Protein AF-A0A520HX85-F1 (afdb_monomer_lite)

Secondary structure (DSSP, 8-state):
-EEEE--TTS-S-EEEEE-TTEEEEEE-TTSSEEEEEETTEEEEEEPPSSS--EE--TT--SS--EE--SS--EEEEE-TTSSEEEEEETTEEEEEEHHHHS-SSPPPTTPPPP---S--EE-----PPP----EEEEEEEEEE--SSTT--EEEEEEEEEETTEEEEEEEGGGPPPPTT-EEEE-TT-EE-PPEEESS------BTTB--S--HHHHHHHHTTEEEEEESS--HHHHHHHHHHHHTTSS--PEEEE--S-EE-S--TTTB---SSHHHHHHHHHHHHHHT-SEEEEE--SSHHHHHHHHHHHHHTT-EEEEB-SS-HHHHHHHHHTT-SEEES--S-SS--HHHHHHHHTS--EEE--

Sequence (369 aa):
SQLVSTDLTGEAKHIHATGELVNDYVVSPNGEYVAFRQNYQGFVMPLLPGTQGVEVDKKGGPLPATQVSSEGADFFNWSNDGTQLHWSMGPTLYTAKTADLFRVAPADEDAPKYPAPKTGVSLSMDVA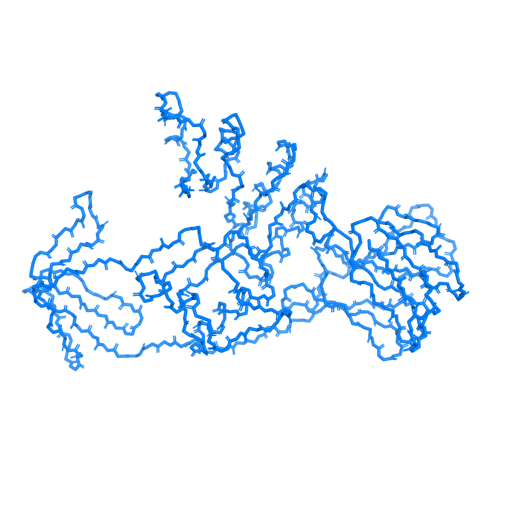ADKPSATVALVGARIVSMAAKDGGIIDDGAIVIRGDRIVAVGPRASVQIPAGAKVVDVAGKTIIPGLVDAHAHGPQGEDDLIPQQNWSSIVNLAMGATTIHDPSSRAAEIFVASEMQRTGKIIAPRIFSTGEVIYGAKSPEVYAEINSYEDALADVRRLKAEGAHSVKNYNQPRREQRQRVVAAAQAEQMEVVPEGGSLYAMDVSLIQDGNSTVEHNVPLEHFYDDLVSLWTQTKTNYTPT

Structure (mmCIF, N/CA/C/O backbone):
data_AF-A0A520HX85-F1
#
_entry.id   AF-A0A520HX85-F1
#
loop_
_atom_site.group_PDB
_atom_site.id
_atom_site.type_symbol
_atom_site.label_atom_id
_atom_site.label_alt_id
_atom_site.label_comp_id
_atom_site.label_asym_id
_atom_site.label_entity_id
_atom_site.label_seq_id
_atom_site.pdbx_PDB_ins_code
_atom_site.Cartn_x
_atom_site.Cartn_y
_atom_site.Cartn_z
_atom_site.occupancy
_atom_site.B_iso_or_equiv
_atom_site.auth_seq_id
_atom_site.auth_comp_id
_atom_site.auth_asym_id
_atom_site.auth_atom_id
_atom_site.pdbx_PDB_model_num
ATOM 1 N N . SER A 1 1 ? 23.418 -1.710 -11.306 1.00 86.75 1 SER A N 1
ATOM 2 C CA . SER A 1 1 ? 23.550 -3.176 -11.145 1.00 86.75 1 SER A CA 1
ATOM 3 C C . SER A 1 1 ? 24.315 -3.748 -12.339 1.00 86.75 1 SER A C 1
ATOM 5 O O . SER A 1 1 ? 24.559 -3.013 -13.295 1.00 86.75 1 SER A O 1
ATOM 7 N N . GLN A 1 2 ? 24.725 -5.020 -12.289 1.00 91.69 2 GLN A N 1
ATOM 8 C CA . GLN A 1 2 ? 25.435 -5.693 -13.385 1.00 91.69 2 GLN A CA 1
ATOM 9 C C . GLN A 1 2 ? 24.816 -7.067 -13.659 1.00 91.69 2 GLN A C 1
ATOM 11 O O . GLN A 1 2 ? 24.566 -7.808 -12.711 1.00 91.69 2 GLN A O 1
ATOM 16 N N . LEU A 1 3 ? 24.644 -7.424 -14.932 1.00 92.62 3 LEU A N 1
ATOM 17 C CA . LEU A 1 3 ? 24.473 -8.814 -15.347 1.00 92.62 3 LEU A CA 1
ATOM 18 C C . LEU A 1 3 ? 25.856 -9.432 -15.520 1.00 92.62 3 LEU A C 1
ATOM 20 O O . LEU A 1 3 ? 26.664 -8.954 -16.321 1.00 92.62 3 LEU A O 1
ATOM 24 N N . VAL A 1 4 ? 26.119 -10.498 -14.775 1.00 92.12 4 VAL A N 1
ATOM 25 C CA . VAL A 1 4 ? 27.425 -11.147 -14.721 1.00 92.12 4 VAL A CA 1
ATOM 26 C C . VAL A 1 4 ? 27.251 -12.641 -14.944 1.00 92.12 4 VAL A C 1
ATOM 28 O O . VAL A 1 4 ? 26.415 -13.260 -14.295 1.00 92.12 4 VAL A O 1
ATOM 31 N N . SER A 1 5 ? 28.068 -13.230 -15.814 1.00 91.19 5 SER A N 1
ATOM 32 C CA . SER A 1 5 ? 28.303 -14.675 -15.805 1.00 91.19 5 SER A CA 1
ATOM 33 C C . SER A 1 5 ? 29.655 -14.969 -15.175 1.00 91.19 5 SER A C 1
ATOM 35 O O . SER A 1 5 ? 30.573 -14.151 -15.238 1.00 91.19 5 SER A O 1
ATOM 37 N N . THR A 1 6 ? 29.803 -16.157 -14.611 1.00 92.31 6 THR A N 1
ATOM 38 C CA . THR A 1 6 ? 31.090 -16.644 -14.125 1.00 92.31 6 THR A CA 1
ATOM 39 C C . THR A 1 6 ? 31.172 -18.157 -14.297 1.00 92.31 6 THR A C 1
ATOM 41 O O . THR A 1 6 ? 30.157 -18.804 -14.569 1.00 92.31 6 THR A O 1
ATOM 44 N N . ASP A 1 7 ? 32.374 -18.712 -14.209 1.00 90.31 7 ASP A N 1
ATOM 45 C CA . ASP A 1 7 ? 32.565 -20.157 -14.143 1.00 90.31 7 ASP A CA 1
ATOM 46 C C . ASP A 1 7 ? 32.140 -20.709 -12.773 1.00 90.31 7 ASP A C 1
ATOM 48 O O . ASP A 1 7 ? 31.785 -19.976 -11.852 1.00 90.31 7 ASP A O 1
ATOM 52 N N . LEU A 1 8 ? 32.159 -22.035 -12.619 1.00 92.12 8 LEU A N 1
ATOM 53 C CA . LEU A 1 8 ? 31.716 -22.682 -11.378 1.00 92.12 8 LEU A CA 1
ATOM 54 C C . LEU A 1 8 ? 32.583 -22.328 -10.158 1.00 92.12 8 LEU A C 1
ATOM 56 O O . LEU A 1 8 ? 32.142 -22.530 -9.029 1.00 92.12 8 LEU A O 1
ATOM 60 N N . THR A 1 9 ? 33.806 -21.832 -10.367 1.00 92.25 9 THR A N 1
ATOM 61 C CA . THR A 1 9 ? 34.702 -21.376 -9.295 1.00 92.25 9 THR A CA 1
ATOM 62 C C . THR A 1 9 ? 34.471 -19.911 -8.929 1.00 92.25 9 THR A C 1
ATOM 64 O O . THR A 1 9 ? 34.906 -19.477 -7.864 1.00 92.25 9 THR A O 1
ATOM 67 N N . GLY A 1 10 ? 33.761 -19.153 -9.769 1.00 88.00 10 GLY A N 1
ATOM 68 C CA . GLY A 1 10 ? 33.521 -17.729 -9.578 1.00 88.00 10 GLY A CA 1
ATOM 69 C C . GLY A 1 10 ? 34.665 -16.833 -10.066 1.00 88.00 10 GLY A C 1
ATOM 70 O O . GLY A 1 10 ? 34.564 -15.613 -9.930 1.00 88.00 10 GLY A O 1
ATOM 71 N N . GLU A 1 11 ? 35.726 -17.401 -10.640 1.00 89.06 11 GLU A N 1
ATOM 72 C CA . GLU A 1 11 ? 36.963 -16.693 -10.986 1.00 89.06 11 GLU A CA 1
ATOM 73 C C . GLU A 1 11 ? 36.914 -16.078 -12.393 1.00 89.06 11 GLU A C 1
ATOM 75 O O . GLU A 1 11 ? 37.469 -14.998 -12.616 1.00 89.06 11 GLU A O 1
ATOM 80 N N . ALA A 1 12 ? 36.192 -16.695 -13.332 1.00 89.62 12 ALA A N 1
ATOM 81 C CA . ALA A 1 12 ? 36.029 -16.187 -14.696 1.00 89.62 12 ALA A CA 1
ATOM 82 C C . ALA A 1 12 ? 34.858 -15.194 -14.813 1.00 89.62 12 ALA A C 1
ATOM 84 O O . ALA A 1 12 ? 33.922 -15.384 -15.592 1.00 89.62 12 ALA A O 1
ATOM 85 N N . LYS A 1 13 ? 34.896 -14.114 -14.022 1.00 90.88 13 LYS A N 1
ATOM 86 C CA . LYS A 1 13 ? 33.845 -13.088 -14.021 1.00 90.88 13 LYS A CA 1
ATOM 87 C C . LYS A 1 13 ? 33.791 -12.343 -15.363 1.00 90.88 13 LYS A C 1
ATOM 89 O O . LYS A 1 13 ? 34.737 -11.651 -15.740 1.00 90.88 13 LYS A O 1
ATOM 94 N N . HIS A 1 14 ? 32.633 -12.374 -16.017 1.00 90.44 14 HIS A N 1
ATOM 95 C CA . HIS A 1 14 ? 32.339 -11.621 -17.236 1.00 90.44 14 HIS A CA 1
ATOM 96 C C . HIS A 1 14 ? 31.091 -10.758 -17.048 1.00 90.44 14 HIS A C 1
ATOM 98 O O . HIS A 1 14 ? 30.052 -11.247 -16.612 1.00 90.44 14 HIS A O 1
ATOM 104 N N . ILE A 1 15 ? 31.194 -9.467 -17.366 1.00 92.62 15 ILE A N 1
ATOM 105 C CA . ILE A 1 15 ? 30.081 -8.516 -17.278 1.00 92.62 15 ILE A CA 1
ATOM 106 C C . ILE A 1 15 ? 29.440 -8.409 -18.661 1.00 92.62 15 ILE A C 1
ATOM 108 O O . ILE A 1 15 ? 30.109 -8.008 -19.608 1.00 92.62 15 ILE A O 1
ATOM 112 N N . HIS A 1 16 ? 28.152 -8.731 -18.753 1.00 91.56 16 HIS A N 1
ATOM 113 C CA . HIS A 1 16 ? 27.370 -8.671 -19.995 1.00 91.56 16 HIS A CA 1
ATOM 114 C C . HIS A 1 16 ? 26.615 -7.356 -20.140 1.00 91.56 16 HIS A C 1
ATOM 116 O O . HIS A 1 16 ? 26.542 -6.788 -21.225 1.00 91.56 16 HIS A O 1
ATOM 122 N N . ALA A 1 17 ? 26.077 -6.849 -19.033 1.00 91.31 17 ALA A N 1
ATOM 123 C CA . ALA A 1 17 ? 25.307 -5.615 -19.012 1.00 91.31 17 ALA A CA 1
ATOM 124 C C . ALA A 1 17 ? 25.566 -4.832 -17.726 1.00 91.31 17 ALA A C 1
ATOM 126 O O . ALA A 1 17 ? 25.729 -5.420 -16.655 1.00 91.31 17 ALA A O 1
ATOM 127 N N . THR A 1 18 ? 25.606 -3.506 -17.820 1.00 92.00 18 THR A N 1
ATOM 128 C CA . THR A 1 18 ? 25.672 -2.599 -16.667 1.00 92.00 18 THR A CA 1
ATOM 129 C C . THR A 1 18 ? 24.668 -1.476 -16.858 1.00 92.00 18 THR A C 1
ATOM 131 O O . THR A 1 18 ? 24.628 -0.871 -17.919 1.00 92.00 18 THR A O 1
ATOM 134 N N . GLY A 1 19 ? 23.888 -1.167 -15.826 1.00 89.06 19 GLY A N 1
ATOM 135 C CA . GLY A 1 19 ? 22.911 -0.082 -15.884 1.00 89.06 19 GLY A CA 1
ATOM 136 C C . GLY A 1 19 ? 22.758 0.626 -14.544 1.00 89.06 19 GLY A C 1
ATOM 137 O O . GLY A 1 19 ? 22.770 -0.013 -13.480 1.00 89.06 19 G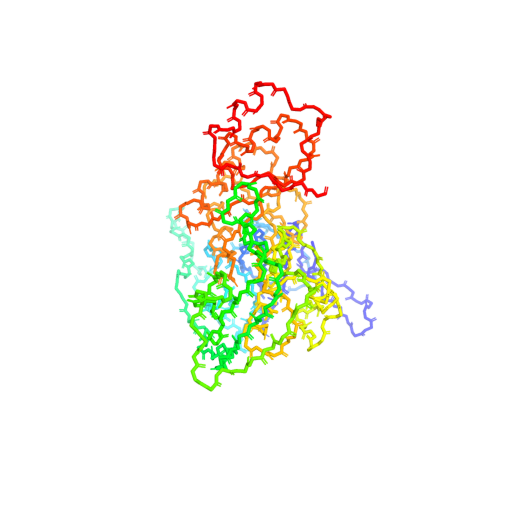LY A O 1
ATOM 138 N N . GLU A 1 20 ? 22.632 1.953 -14.588 1.00 89.00 20 GLU A N 1
ATOM 139 C CA . GLU A 1 20 ? 22.253 2.769 -13.431 1.00 89.00 20 GLU A CA 1
ATOM 140 C C . GLU A 1 20 ? 20.749 2.581 -13.186 1.00 89.00 20 GLU A C 1
ATOM 142 O O . GLU A 1 20 ? 19.938 2.740 -14.094 1.00 89.00 20 GLU A O 1
ATOM 147 N N . LEU A 1 21 ? 20.360 2.227 -11.958 1.00 88.25 21 LEU A N 1
ATOM 148 C CA . LEU A 1 21 ? 18.952 2.014 -11.576 1.00 88.25 21 LEU A CA 1
ATOM 149 C C . LEU A 1 21 ? 18.217 0.898 -12.344 1.00 88.25 21 LEU A C 1
ATOM 151 O O . LEU A 1 21 ? 16.993 0.851 -12.332 1.00 88.25 21 LEU A O 1
ATOM 155 N N . VAL A 1 22 ? 18.964 0.015 -13.009 1.00 90.38 22 VAL A N 1
ATOM 156 C CA . VAL A 1 22 ? 18.439 -1.202 -13.639 1.00 90.38 22 VAL A CA 1
ATOM 157 C C . VAL A 1 22 ? 18.407 -2.345 -12.621 1.00 90.38 22 VAL A C 1
ATOM 159 O O . VAL A 1 22 ? 19.282 -2.432 -11.752 1.00 90.38 22 VAL A O 1
ATOM 162 N N . ASN A 1 23 ? 17.449 -3.254 -12.747 1.00 89.19 23 ASN A N 1
ATOM 163 C CA . ASN A 1 23 ? 17.218 -4.403 -11.871 1.00 89.19 23 ASN A CA 1
ATOM 164 C C . ASN A 1 23 ? 16.845 -5.641 -12.699 1.00 89.19 23 ASN A C 1
ATOM 166 O O . ASN A 1 23 ? 16.558 -5.534 -13.891 1.00 89.19 23 ASN A O 1
ATOM 170 N N . ASP A 1 24 ? 16.800 -6.800 -12.040 1.00 89.56 24 ASP A N 1
ATOM 171 C CA . ASP A 1 24 ? 16.072 -7.988 -12.510 1.00 89.56 24 ASP A CA 1
ATOM 172 C C . ASP A 1 24 ? 16.449 -8.461 -13.921 1.00 89.56 24 ASP A C 1
ATOM 174 O O . ASP A 1 24 ? 15.592 -8.719 -14.765 1.00 89.56 24 ASP A O 1
ATOM 178 N N . TYR A 1 25 ? 17.753 -8.570 -14.194 1.00 93.75 25 TYR A N 1
ATOM 179 C CA . TYR A 1 25 ? 18.225 -9.132 -15.458 1.00 93.75 25 TYR A CA 1
ATOM 180 C C . TYR A 1 25 ? 17.843 -10.614 -15.573 1.00 93.75 25 TYR A C 1
ATOM 182 O O . TYR A 1 25 ? 18.293 -11.435 -14.774 1.00 93.75 25 TYR A O 1
ATOM 190 N N . VAL A 1 26 ? 17.094 -10.971 -16.618 1.00 95.75 26 VAL A N 1
ATOM 191 C CA . VAL A 1 26 ? 16.718 -12.356 -16.929 1.00 95.75 26 VAL A CA 1
ATOM 192 C C . VAL A 1 26 ? 17.069 -12.680 -18.377 1.00 95.75 26 VAL A C 1
ATOM 194 O O . VAL A 1 26 ? 16.478 -12.147 -19.318 1.00 95.75 26 VAL A O 1
ATOM 197 N N . VAL A 1 27 ? 18.036 -13.577 -18.559 1.00 95.50 27 VAL A N 1
ATOM 198 C CA . VAL A 1 27 ? 18.506 -14.032 -19.876 1.00 95.50 27 VAL A CA 1
ATOM 199 C C . VAL A 1 27 ? 17.521 -15.041 -20.468 1.00 95.50 27 VAL A C 1
ATOM 201 O O . VAL A 1 27 ? 17.039 -15.926 -19.758 1.00 95.50 27 VAL A O 1
ATOM 204 N N . SER A 1 28 ? 17.217 -14.920 -21.760 1.00 96.12 28 SER A N 1
ATOM 205 C CA . SER A 1 28 ? 16.369 -15.885 -22.459 1.00 96.12 28 SER A CA 1
ATOM 206 C C . SER A 1 28 ? 17.052 -17.261 -22.551 1.00 96.12 28 SER A C 1
ATOM 208 O O . SER A 1 28 ? 18.273 -17.331 -22.696 1.00 96.12 28 SER A O 1
ATOM 210 N N . PRO A 1 29 ? 16.307 -18.382 -22.527 1.00 95.88 29 PRO A N 1
ATOM 211 C CA . PRO A 1 29 ? 16.895 -19.725 -22.581 1.00 95.88 29 PRO A CA 1
ATOM 212 C C . PRO A 1 29 ? 17.744 -20.006 -23.825 1.00 95.88 29 PRO A C 1
ATOM 214 O O . PRO A 1 29 ? 18.663 -20.818 -23.775 1.00 95.88 29 PRO A O 1
ATOM 217 N N . ASN A 1 30 ? 17.452 -19.329 -24.938 1.00 91.56 30 ASN A N 1
ATOM 218 C CA . ASN A 1 30 ? 18.230 -19.419 -26.173 1.00 91.56 30 ASN A CA 1
ATOM 219 C C . ASN A 1 30 ? 19.486 -18.516 -26.180 1.00 91.56 30 ASN A C 1
ATOM 221 O O . ASN A 1 30 ? 20.276 -18.594 -27.115 1.00 91.56 30 ASN A O 1
ATOM 225 N N . GLY A 1 31 ? 19.685 -17.677 -25.155 1.00 92.06 31 GLY A N 1
ATOM 226 C CA . GLY A 1 31 ? 20.839 -16.784 -25.007 1.00 92.06 31 GLY A CA 1
ATOM 227 C C . GLY A 1 31 ? 20.842 -15.559 -25.926 1.00 92.06 31 GLY A C 1
ATOM 228 O O . GLY A 1 31 ? 21.846 -14.857 -25.984 1.00 92.06 31 GLY A O 1
ATOM 229 N N . GLU A 1 32 ? 19.751 -15.299 -26.649 1.00 91.88 32 GLU A N 1
ATOM 230 C CA . GLU A 1 32 ? 19.674 -14.224 -27.649 1.00 91.88 32 GLU A CA 1
ATOM 231 C C . GLU A 1 32 ? 19.199 -12.887 -27.075 1.00 91.88 32 GLU A C 1
ATOM 233 O O . GLU A 1 32 ? 19.447 -11.836 -27.668 1.00 91.88 32 GLU A O 1
ATOM 238 N N . TYR A 1 33 ? 18.513 -12.909 -25.932 1.00 93.88 33 TYR A N 1
ATOM 239 C CA . TYR A 1 33 ? 17.880 -11.738 -25.339 1.00 93.88 33 TYR A CA 1
ATOM 240 C C . TYR A 1 33 ? 18.117 -11.671 -23.836 1.00 93.88 33 TYR A C 1
ATOM 242 O O . TYR A 1 33 ? 18.327 -12.675 -23.154 1.00 93.88 33 TYR A O 1
ATOM 250 N N . VAL A 1 34 ? 18.019 -10.462 -23.302 1.00 94.62 34 VAL A N 1
ATOM 251 C CA . VAL A 1 34 ? 17.938 -10.218 -21.866 1.00 94.62 34 VAL A CA 1
ATOM 252 C C . VAL A 1 34 ? 16.782 -9.265 -21.591 1.00 94.62 34 VAL A C 1
ATOM 254 O O . VAL A 1 34 ? 16.664 -8.209 -22.217 1.00 94.62 34 VAL A O 1
ATOM 257 N N . ALA A 1 35 ? 15.916 -9.671 -20.667 1.00 95.94 35 ALA A N 1
ATOM 258 C CA . ALA A 1 35 ? 14.910 -8.812 -20.066 1.00 95.94 35 ALA A CA 1
ATOM 259 C C . ALA A 1 35 ? 15.506 -8.125 -18.836 1.00 95.94 35 ALA A C 1
ATOM 261 O O . ALA A 1 35 ? 16.350 -8.706 -18.156 1.00 95.94 35 ALA A O 1
ATOM 262 N N . PHE A 1 36 ? 15.083 -6.901 -18.558 1.00 94.44 36 PHE A N 1
ATOM 263 C CA . PHE A 1 36 ? 15.474 -6.169 -17.359 1.00 94.44 36 PHE A CA 1
ATOM 264 C C . PHE A 1 36 ? 14.382 -5.185 -16.954 1.00 94.44 36 PHE A C 1
ATOM 266 O O . PHE A 1 36 ? 13.534 -4.804 -17.768 1.00 94.44 36 PHE A O 1
ATOM 273 N N . ARG A 1 37 ? 14.431 -4.739 -15.700 1.00 93.62 37 ARG A N 1
ATOM 274 C CA . ARG A 1 37 ? 13.566 -3.682 -15.178 1.00 93.62 37 ARG A CA 1
ATOM 275 C C . ARG A 1 37 ? 14.351 -2.391 -15.016 1.00 93.62 37 ARG A C 1
ATOM 277 O O . ARG A 1 37 ? 15.505 -2.413 -14.604 1.00 93.62 37 ARG A O 1
ATOM 284 N N . GLN A 1 38 ? 13.730 -1.261 -15.315 1.00 91.56 38 GLN A N 1
ATOM 285 C CA . GLN A 1 38 ? 14.236 0.047 -14.908 1.00 91.56 38 GLN A CA 1
ATOM 286 C C . GLN A 1 38 ? 13.048 0.963 -14.661 1.00 91.56 38 GLN A C 1
ATOM 288 O O . GLN A 1 38 ? 12.153 1.051 -15.503 1.00 91.56 38 GLN A O 1
ATOM 293 N N . ASN A 1 39 ? 13.041 1.669 -13.528 1.00 90.62 39 ASN A N 1
ATOM 294 C CA . ASN A 1 39 ? 11.935 2.560 -13.166 1.00 90.62 39 ASN A CA 1
ATOM 295 C C . ASN A 1 39 ? 10.571 1.840 -13.200 1.00 90.62 39 ASN A C 1
ATOM 297 O O . ASN A 1 39 ? 9.628 2.324 -13.825 1.00 90.62 39 ASN A O 1
ATOM 301 N N . TYR A 1 40 ? 10.528 0.630 -12.631 1.00 93.12 40 TYR A N 1
ATOM 302 C CA . TYR A 1 40 ? 9.378 -0.286 -12.618 1.00 93.12 40 TYR A CA 1
ATOM 303 C C . TYR A 1 40 ? 8.865 -0.763 -13.987 1.00 93.12 40 TYR A C 1
ATOM 305 O O . TYR A 1 40 ? 7.958 -1.586 -14.037 1.00 93.12 40 TYR A O 1
ATOM 313 N N . GLN A 1 41 ? 9.451 -0.316 -15.100 1.00 93.69 41 GLN A N 1
ATOM 314 C CA . GLN A 1 41 ? 9.083 -0.754 -16.445 1.00 93.69 41 GLN A CA 1
ATOM 315 C C . GLN A 1 41 ? 10.002 -1.880 -16.921 1.00 93.69 41 GLN A C 1
ATOM 317 O O . GLN A 1 41 ? 11.205 -1.873 -16.657 1.00 93.69 41 GLN A O 1
ATOM 322 N N . GLY A 1 42 ? 9.430 -2.835 -17.646 1.00 95.06 42 GLY A N 1
ATOM 323 C CA . GLY A 1 42 ? 10.139 -3.932 -18.277 1.00 95.06 42 GLY A CA 1
ATOM 324 C C . GLY A 1 42 ? 10.639 -3.582 -19.665 1.00 95.06 42 GLY A C 1
ATOM 325 O O . GLY A 1 42 ? 9.926 -2.985 -20.477 1.00 95.06 42 GLY A O 1
ATOM 326 N N . PHE A 1 43 ? 11.856 -4.020 -19.952 1.00 94.88 43 PHE A N 1
ATOM 327 C CA . PHE A 1 43 ? 12.532 -3.837 -21.224 1.00 94.88 43 PHE A CA 1
ATOM 328 C C . PHE A 1 43 ? 13.165 -5.145 -21.674 1.00 94.88 43 PHE A C 1
ATOM 330 O O . PHE A 1 43 ? 13.537 -5.985 -20.858 1.00 94.88 43 PHE A O 1
ATOM 337 N N . VAL A 1 44 ? 13.325 -5.291 -22.983 1.00 95.06 44 VAL A N 1
ATOM 338 C CA . VAL A 1 44 ? 14.081 -6.382 -23.596 1.00 95.06 44 VAL A CA 1
ATOM 339 C C . VAL A 1 44 ? 15.101 -5.793 -24.550 1.00 95.06 44 VAL A C 1
ATOM 341 O O . VAL A 1 44 ? 14.781 -4.891 -25.324 1.00 95.06 44 VAL A O 1
ATOM 344 N N . MET A 1 45 ? 16.313 -6.335 -24.531 1.00 92.62 45 MET A N 1
ATOM 345 C CA . MET A 1 45 ? 17.347 -6.036 -25.520 1.00 92.62 45 MET A CA 1
ATOM 346 C C . MET A 1 45 ? 18.001 -7.327 -26.030 1.00 92.62 45 MET A C 1
ATOM 348 O O . MET A 1 45 ? 17.968 -8.344 -25.326 1.00 92.62 45 MET A O 1
ATOM 352 N N . PRO A 1 46 ? 18.610 -7.315 -27.229 1.00 91.38 46 PRO A N 1
ATOM 353 C CA . PRO A 1 46 ? 19.471 -8.404 -27.667 1.00 91.38 46 PRO A CA 1
ATOM 354 C C . PRO A 1 46 ? 20.642 -8.593 -26.698 1.00 91.38 46 PRO A C 1
ATOM 356 O O . PRO A 1 46 ? 21.194 -7.620 -26.183 1.00 91.38 46 PRO A O 1
ATOM 359 N N . LEU A 1 47 ? 21.047 -9.839 -26.483 1.00 90.44 47 LEU A N 1
ATOM 360 C CA . LEU A 1 47 ? 22.262 -10.188 -25.761 1.00 90.44 47 LEU A CA 1
ATOM 361 C C . LEU A 1 47 ? 23.344 -10.557 -26.782 1.00 90.44 47 LEU A C 1
ATOM 363 O O . LEU A 1 47 ? 23.167 -11.464 -27.593 1.00 90.44 47 LEU A O 1
ATOM 367 N N . LEU A 1 48 ? 24.462 -9.827 -26.783 1.00 85.31 48 LEU A N 1
ATOM 368 C CA . LEU A 1 48 ? 25.539 -10.083 -27.738 1.00 85.31 48 LEU A CA 1
ATOM 369 C C . LEU A 1 48 ? 26.321 -11.349 -27.361 1.00 85.31 48 LEU A C 1
ATOM 371 O O . LEU A 1 48 ? 26.711 -11.500 -26.202 1.00 85.31 48 LEU A O 1
ATOM 375 N N . PRO A 1 49 ? 26.652 -12.220 -28.332 1.00 76.19 49 PRO A N 1
ATOM 376 C CA . PRO A 1 49 ? 27.590 -13.305 -28.089 1.00 76.19 49 PRO A CA 1
ATOM 377 C C . PRO A 1 49 ? 29.003 -12.724 -27.915 1.00 76.19 49 PRO A C 1
ATOM 379 O O . PRO A 1 49 ? 29.590 -12.204 -28.864 1.00 76.19 49 PRO A O 1
ATOM 382 N N . GLY A 1 50 ? 29.568 -12.797 -26.706 1.00 75.69 50 GLY A N 1
ATOM 383 C CA . GLY A 1 50 ? 30.938 -12.349 -26.441 1.00 75.69 50 GLY A CA 1
ATOM 384 C C . GLY A 1 50 ? 31.199 -11.921 -24.997 1.00 75.69 50 GLY A C 1
ATOM 385 O O . GLY A 1 50 ? 30.387 -12.144 -24.108 1.00 75.69 50 GLY A O 1
ATOM 386 N N . THR A 1 51 ? 32.366 -11.313 -24.766 1.00 72.44 51 THR A N 1
ATOM 387 C CA . THR A 1 51 ? 32.809 -10.816 -23.446 1.00 72.44 51 THR A CA 1
ATOM 388 C C . THR A 1 51 ? 32.662 -9.300 -23.286 1.00 72.44 51 THR A C 1
ATOM 390 O O . THR A 1 51 ? 33.111 -8.737 -22.287 1.00 72.44 51 THR A O 1
ATOM 393 N N . GLN A 1 52 ? 32.085 -8.621 -24.281 1.00 80.44 52 GLN A N 1
ATOM 394 C CA . GLN A 1 52 ? 31.895 -7.174 -24.251 1.00 80.44 52 GLN A CA 1
ATOM 395 C C . GLN A 1 52 ? 30.651 -6.830 -23.434 1.00 80.44 52 GLN A C 1
ATOM 397 O O . GLN A 1 52 ? 29.537 -7.169 -23.825 1.00 80.44 52 GLN A O 1
ATOM 402 N N . GLY A 1 53 ? 30.851 -6.131 -22.319 1.00 83.19 53 GLY A N 1
ATOM 403 C CA . GLY A 1 53 ? 29.754 -5.573 -21.540 1.00 83.19 53 GLY A CA 1
ATOM 404 C C . GLY A 1 53 ? 29.109 -4.385 -22.249 1.00 83.19 53 GLY A C 1
ATOM 405 O O . GLY A 1 53 ? 29.803 -3.574 -22.865 1.00 83.19 53 GLY A O 1
ATOM 406 N N . VAL A 1 54 ? 27.789 -4.270 -22.133 1.00 88.44 54 VAL A N 1
ATOM 407 C CA . VAL A 1 54 ? 27.002 -3.184 -22.731 1.00 88.44 54 VAL A CA 1
ATOM 408 C C . VAL A 1 54 ? 26.364 -2.324 -21.642 1.00 88.44 54 VAL A C 1
ATOM 410 O O . VAL A 1 54 ? 25.887 -2.836 -20.629 1.00 88.44 54 VAL A O 1
ATOM 413 N N . GLU A 1 55 ? 26.361 -1.006 -21.838 1.00 88.06 55 GLU A N 1
ATOM 414 C CA . GLU A 1 55 ? 25.595 -0.095 -20.985 1.00 88.06 55 GLU A CA 1
ATOM 415 C C . GLU A 1 55 ? 24.105 -0.138 -21.336 1.00 88.06 55 GLU A C 1
ATOM 417 O O . GLU A 1 55 ? 23.729 -0.100 -22.509 1.00 88.06 55 GLU A O 1
ATOM 422 N N . VAL A 1 56 ? 23.262 -0.213 -20.308 1.00 85.88 56 VAL A N 1
ATOM 423 C CA . VAL A 1 56 ? 21.810 -0.358 -20.427 1.00 85.88 56 VAL A CA 1
ATOM 424 C C . VAL A 1 56 ? 21.112 0.817 -19.763 1.00 85.88 56 VAL A C 1
ATOM 426 O O . VAL A 1 56 ? 21.342 1.093 -18.584 1.00 85.88 56 VAL A O 1
ATOM 429 N N . ASP A 1 57 ? 20.229 1.470 -20.517 1.00 85.69 57 ASP A N 1
ATOM 430 C CA . ASP A 1 57 ? 19.336 2.520 -20.036 1.00 85.69 57 ASP A CA 1
ATOM 431 C C . ASP A 1 57 ? 18.032 2.545 -20.853 1.00 85.69 57 ASP A C 1
ATOM 433 O O . ASP A 1 57 ? 18.010 2.244 -22.050 1.00 85.69 57 ASP A O 1
ATOM 437 N N . LYS A 1 58 ? 16.931 2.951 -20.220 1.00 80.06 58 LYS A N 1
ATOM 438 C CA . LYS A 1 58 ? 15.599 3.076 -20.818 1.00 80.06 58 LYS A CA 1
ATOM 439 C C . LYS A 1 58 ? 15.536 4.115 -21.934 1.00 80.06 58 LYS A C 1
ATOM 441 O O . LYS A 1 58 ? 14.647 4.048 -22.781 1.00 80.06 58 LYS A O 1
ATOM 446 N N . LYS A 1 59 ? 16.451 5.091 -21.948 1.00 79.81 59 LYS A N 1
ATOM 447 C CA . LYS A 1 59 ? 16.593 6.099 -23.013 1.00 79.81 59 LYS A CA 1
ATOM 448 C C . LYS A 1 59 ? 17.373 5.563 -24.217 1.00 79.81 59 LYS A C 1
ATOM 450 O O . LYS A 1 59 ? 17.445 6.255 -25.232 1.00 79.81 59 LYS A O 1
ATOM 455 N N . GLY A 1 60 ? 17.903 4.344 -24.127 1.00 68.81 60 GLY A N 1
ATOM 456 C CA . GLY A 1 60 ? 18.680 3.675 -25.163 1.00 68.81 60 GLY A CA 1
ATOM 457 C C . GLY A 1 60 ? 20.131 3.447 -24.747 1.00 68.81 60 GLY A C 1
ATOM 458 O O . GLY A 1 60 ? 20.588 3.904 -23.705 1.00 68.81 60 GLY A O 1
ATOM 459 N N . GLY A 1 61 ? 20.866 2.734 -25.591 1.00 77.81 61 GLY A N 1
ATOM 460 C CA . GLY A 1 61 ? 22.274 2.421 -25.382 1.00 77.81 61 GLY A CA 1
ATOM 461 C C . GLY A 1 61 ? 22.919 1.944 -26.682 1.00 77.81 61 GLY A C 1
ATOM 462 O O . GLY A 1 61 ? 22.355 2.152 -27.760 1.00 77.81 61 GLY A O 1
ATOM 463 N N . PRO A 1 62 ? 24.083 1.277 -26.607 1.00 80.50 62 PRO A N 1
ATOM 464 C CA . PRO A 1 62 ? 24.737 0.690 -27.777 1.00 80.50 62 PRO A CA 1
ATOM 465 C C . PRO A 1 62 ? 23.875 -0.358 -28.500 1.00 80.50 62 PRO A C 1
ATOM 467 O O . PRO A 1 62 ? 24.096 -0.624 -29.680 1.00 80.50 62 PRO A O 1
ATOM 470 N N . LEU A 1 63 ? 22.896 -0.942 -27.800 1.00 84.25 63 LEU A N 1
ATOM 471 C CA . LEU A 1 63 ? 21.911 -1.874 -28.340 1.00 84.25 63 LEU A CA 1
ATOM 472 C C . LEU A 1 63 ? 20.490 -1.307 -28.216 1.00 84.25 63 LEU A C 1
ATOM 474 O O . LEU A 1 63 ? 20.199 -0.585 -27.257 1.00 84.25 63 LEU A O 1
ATOM 478 N N . PRO A 1 64 ? 19.584 -1.643 -29.153 1.00 85.56 64 PRO A N 1
ATOM 479 C CA . PRO A 1 64 ? 18.187 -1.255 -29.042 1.00 85.56 64 PRO A CA 1
ATOM 480 C C . PRO A 1 64 ? 17.524 -1.980 -27.864 1.00 85.56 64 PRO A C 1
ATOM 482 O O . PRO A 1 64 ? 17.546 -3.209 -27.791 1.00 85.56 64 PRO A O 1
ATOM 485 N N . ALA A 1 65 ? 16.894 -1.213 -26.976 1.00 89.69 65 ALA A N 1
ATOM 486 C CA . ALA A 1 65 ? 16.029 -1.724 -25.919 1.00 89.69 65 ALA A CA 1
ATOM 487 C C . ALA A 1 65 ? 14.564 -1.396 -26.242 1.00 89.69 65 ALA A C 1
ATOM 489 O O . ALA A 1 65 ? 14.224 -0.250 -26.548 1.00 89.69 65 ALA A O 1
ATOM 490 N N . THR A 1 66 ? 13.695 -2.399 -26.158 1.00 92.31 66 THR A N 1
ATOM 491 C CA . THR A 1 66 ? 12.252 -2.264 -26.379 1.00 92.31 66 THR A CA 1
ATOM 492 C C . THR A 1 66 ? 11.538 -2.348 -25.038 1.00 92.31 66 THR A C 1
ATOM 494 O O . THR A 1 66 ? 11.630 -3.367 -24.357 1.00 92.31 66 THR A O 1
ATOM 497 N N . GLN A 1 67 ? 10.812 -1.294 -24.658 1.00 93.75 67 GLN A N 1
ATOM 498 C CA . GLN A 1 67 ? 9.928 -1.330 -23.491 1.00 93.75 67 GLN A CA 1
ATOM 499 C C . GLN A 1 67 ? 8.760 -2.280 -23.771 1.00 93.75 67 GLN A C 1
ATOM 501 O O . GLN A 1 67 ? 8.030 -2.088 -24.744 1.00 93.75 67 GLN A O 1
ATOM 506 N N . VAL A 1 68 ? 8.589 -3.299 -22.933 1.00 95.06 68 VAL A N 1
ATOM 507 C CA . VAL A 1 68 ? 7.552 -4.327 -23.100 1.00 95.06 68 VAL A CA 1
ATOM 508 C C . VAL A 1 68 ? 6.326 -4.096 -22.226 1.00 95.06 68 VAL A C 1
ATOM 510 O O . VAL A 1 68 ? 5.258 -4.589 -22.574 1.00 95.06 68 VAL A O 1
ATOM 513 N N . SER A 1 69 ? 6.441 -3.322 -21.144 1.00 94.94 69 SER A N 1
ATOM 514 C CA . SER A 1 69 ? 5.337 -3.007 -20.228 1.00 94.94 69 SER A CA 1
ATOM 515 C C . SER A 1 69 ? 4.800 -1.587 -20.405 1.00 94.94 69 SER A C 1
ATOM 517 O O . SER A 1 69 ? 5.521 -0.690 -20.839 1.00 94.94 69 SER A O 1
ATOM 519 N N . SER A 1 70 ? 3.537 -1.365 -20.032 1.00 87.50 70 SER A N 1
ATOM 520 C CA . SER A 1 70 ? 2.921 -0.031 -20.028 1.00 87.50 70 SER A CA 1
ATOM 521 C C . SER A 1 70 ? 2.911 0.645 -18.656 1.00 87.50 70 SER A C 1
ATOM 523 O O . SER A 1 70 ? 3.116 1.850 -18.582 1.00 87.50 70 SER A O 1
ATOM 525 N N . GLU A 1 71 ? 2.629 -0.106 -17.588 1.00 88.12 71 GLU A N 1
ATOM 526 C CA . GLU A 1 71 ? 2.360 0.453 -16.251 1.00 88.12 71 GLU A CA 1
ATOM 527 C C . GLU A 1 71 ? 3.196 -0.206 -15.141 1.00 88.12 71 GLU A C 1
ATOM 529 O O . GLU A 1 71 ? 3.275 0.327 -14.046 1.00 88.12 71 GLU A O 1
ATOM 534 N N . GLY A 1 72 ? 3.896 -1.302 -15.435 1.00 92.81 72 GLY A N 1
ATOM 535 C CA . GLY A 1 72 ? 4.757 -1.998 -14.484 1.00 92.81 72 GLY A CA 1
ATOM 536 C C . GLY A 1 72 ? 5.137 -3.391 -14.982 1.00 92.81 72 GLY A C 1
ATOM 537 O O . GLY A 1 72 ? 4.446 -3.948 -15.845 1.00 92.81 72 GLY A O 1
ATOM 538 N N . ALA A 1 73 ? 6.226 -3.952 -14.463 1.00 95.00 73 ALA A N 1
ATOM 539 C CA . ALA A 1 73 ? 6.584 -5.344 -14.699 1.00 95.00 73 ALA A CA 1
ATOM 540 C C . ALA A 1 73 ? 7.414 -5.929 -13.562 1.00 95.00 73 ALA A C 1
ATOM 542 O O . ALA A 1 73 ? 8.503 -5.434 -13.306 1.00 95.00 73 ALA A O 1
ATOM 543 N N . ASP A 1 74 ? 6.945 -7.034 -12.992 1.00 93.00 74 ASP A N 1
ATOM 544 C CA . ASP A 1 74 ? 7.679 -7.855 -12.032 1.00 93.00 74 ASP A CA 1
ATOM 545 C C . ASP A 1 74 ? 7.655 -9.331 -12.446 1.00 93.00 74 ASP A C 1
ATOM 547 O O . ASP A 1 74 ? 6.858 -9.757 -13.292 1.00 93.00 74 ASP A O 1
ATOM 551 N N . PHE A 1 75 ? 8.535 -10.124 -11.830 1.00 93.81 75 PHE A N 1
ATOM 552 C CA . PHE A 1 75 ? 8.608 -11.579 -12.000 1.00 93.81 75 PHE A CA 1
ATOM 553 C C . PHE A 1 75 ? 8.767 -12.024 -13.468 1.00 93.81 75 PHE A C 1
ATOM 555 O O . PHE A 1 75 ? 7.978 -12.819 -13.986 1.00 93.81 75 PHE A O 1
ATOM 562 N N . PHE A 1 76 ? 9.791 -11.509 -14.160 1.00 96.50 76 PHE A N 1
ATOM 563 C CA . PHE A 1 76 ? 10.082 -11.914 -15.539 1.00 96.50 76 PHE A CA 1
ATOM 564 C C . PHE A 1 76 ? 10.312 -13.422 -15.668 1.00 96.50 76 PHE A C 1
ATOM 566 O O . PHE A 1 76 ? 11.080 -14.026 -14.919 1.00 96.50 76 PHE A O 1
ATOM 573 N N . ASN A 1 77 ? 9.709 -14.018 -16.693 1.00 96.38 77 ASN A N 1
ATOM 574 C CA . ASN A 1 77 ? 9.921 -15.411 -17.049 1.00 96.38 77 ASN A CA 1
ATOM 575 C C . ASN A 1 77 ? 9.870 -15.603 -18.567 1.00 96.38 77 ASN A C 1
ATOM 577 O O . ASN A 1 77 ? 8.980 -15.091 -19.236 1.00 96.38 77 ASN A O 1
ATOM 581 N N . TRP A 1 78 ? 10.810 -16.366 -19.113 1.00 97.94 78 TRP A N 1
ATOM 582 C CA . TRP A 1 78 ? 10.821 -16.716 -20.529 1.00 97.94 78 TRP A CA 1
ATOM 583 C C . TRP A 1 78 ? 10.161 -18.072 -20.764 1.00 97.94 78 TRP A C 1
ATOM 585 O O . TRP A 1 78 ? 10.367 -19.007 -19.990 1.00 97.94 78 TRP A O 1
ATOM 595 N N . SER A 1 79 ? 9.457 -18.216 -21.887 1.00 97.38 79 SER A N 1
ATOM 596 C CA . SER A 1 79 ? 9.089 -19.537 -22.394 1.00 97.38 79 SER A CA 1
ATOM 597 C C . SER A 1 79 ? 10.341 -20.388 -22.631 1.00 97.38 79 SER A C 1
ATOM 599 O O . SER A 1 79 ? 11.409 -19.868 -22.947 1.00 97.38 79 SER A O 1
ATOM 601 N N . ASN A 1 80 ? 10.214 -21.714 -22.515 1.00 96.06 80 ASN A N 1
ATOM 602 C CA . ASN A 1 80 ? 11.349 -22.644 -22.628 1.00 96.06 80 ASN A CA 1
ATOM 603 C C . ASN A 1 80 ? 12.133 -22.515 -23.947 1.00 96.06 80 ASN A C 1
ATOM 605 O O . ASN A 1 80 ? 13.318 -22.828 -23.990 1.00 96.06 80 ASN A O 1
ATOM 609 N N . ASP A 1 81 ? 11.473 -22.078 -25.020 1.00 94.75 81 ASP A N 1
ATOM 610 C CA . ASP A 1 81 ? 12.076 -21.845 -26.335 1.00 94.75 81 ASP A CA 1
ATOM 611 C C . ASP A 1 81 ? 12.619 -20.414 -26.528 1.00 94.75 81 ASP A C 1
ATOM 613 O O . ASP A 1 81 ? 13.182 -20.110 -27.575 1.00 94.75 81 ASP A O 1
ATOM 617 N N . GLY A 1 82 ? 12.452 -19.529 -25.540 1.00 94.56 82 GLY A N 1
ATOM 618 C CA . GLY A 1 82 ? 12.862 -18.125 -25.593 1.00 94.56 82 GLY A CA 1
ATOM 619 C C . GLY A 1 82 ? 12.021 -17.244 -26.522 1.00 94.56 82 GLY A C 1
ATOM 620 O O . GLY A 1 82 ? 12.396 -16.101 -26.771 1.00 94.56 82 GLY A O 1
ATOM 621 N N . THR A 1 83 ? 10.893 -17.735 -27.048 1.00 94.81 83 THR A N 1
ATOM 622 C CA . THR A 1 83 ? 10.071 -16.988 -28.020 1.00 94.81 83 THR A CA 1
ATOM 623 C C . THR A 1 83 ? 9.075 -16.021 -27.381 1.00 94.81 83 THR A C 1
ATOM 625 O O . THR A 1 83 ? 8.535 -15.144 -28.063 1.00 94.81 83 THR A O 1
ATOM 628 N N . GLN A 1 84 ? 8.818 -16.157 -26.079 1.00 96.62 84 GLN A N 1
ATOM 629 C CA . GLN A 1 84 ? 7.885 -15.324 -25.327 1.00 96.62 84 GLN A CA 1
ATOM 630 C C . GLN A 1 84 ? 8.489 -14.895 -23.992 1.00 96.62 84 GLN A C 1
ATOM 632 O O . GLN A 1 84 ? 9.071 -15.707 -23.276 1.00 96.62 84 GLN A O 1
ATOM 637 N N . LEU A 1 85 ? 8.304 -13.621 -23.653 1.00 97.81 85 LEU A N 1
ATOM 638 C CA . LEU A 1 85 ? 8.538 -13.083 -22.319 1.00 97.81 85 LEU A CA 1
ATOM 639 C C . LEU A 1 85 ? 7.200 -12.922 -21.604 1.00 97.81 85 LEU A C 1
ATOM 641 O O . LEU A 1 85 ? 6.268 -12.330 -22.150 1.00 97.81 85 LEU A O 1
ATOM 645 N N . HIS A 1 86 ? 7.147 -13.390 -20.368 1.00 97.75 86 HIS A N 1
ATOM 646 C CA . HIS A 1 86 ? 6.056 -13.208 -19.429 1.00 97.75 86 HIS A CA 1
ATOM 647 C C . HIS A 1 86 ? 6.511 -12.309 -18.278 1.00 97.75 86 HIS A C 1
ATOM 649 O O . HIS A 1 86 ? 7.671 -12.343 -17.871 1.00 97.75 86 HIS A O 1
ATOM 655 N N . TRP A 1 87 ? 5.591 -11.508 -17.758 1.00 97.50 87 TRP A N 1
ATOM 656 C CA . TRP A 1 87 ? 5.759 -10.735 -16.528 1.00 97.50 87 TRP A CA 1
ATOM 657 C C . TRP A 1 87 ? 4.390 -10.528 -15.898 1.00 97.50 87 TRP A C 1
ATOM 659 O O . TRP A 1 87 ? 3.364 -10.707 -16.561 1.00 97.50 87 TRP A O 1
ATOM 669 N N . SER A 1 88 ? 4.363 -10.124 -14.638 1.00 95.81 88 SER A N 1
ATOM 670 C CA . SER A 1 88 ? 3.119 -9.779 -13.960 1.00 95.81 88 SER A CA 1
ATOM 671 C C . SER A 1 88 ? 3.101 -8.328 -13.502 1.00 95.81 88 SER A C 1
ATOM 673 O O . SER A 1 88 ? 4.140 -7.693 -13.336 1.00 95.81 88 SER A O 1
ATOM 675 N N . MET A 1 89 ? 1.891 -7.801 -13.355 1.00 94.62 89 MET A N 1
ATOM 676 C CA . MET A 1 89 ? 1.602 -6.568 -12.629 1.00 94.62 89 MET A CA 1
ATOM 677 C C . MET A 1 89 ? 0.371 -6.856 -11.776 1.00 94.62 89 MET A C 1
ATOM 679 O O . MET A 1 89 ? -0.713 -7.134 -12.312 1.00 94.62 89 MET A O 1
ATOM 683 N N . GLY A 1 90 ? 0.565 -6.882 -10.456 1.00 93.62 90 GLY A N 1
ATOM 684 C CA . GLY A 1 90 ? -0.399 -7.481 -9.539 1.00 93.62 90 GLY A CA 1
ATOM 685 C C . GLY A 1 90 ? -0.785 -8.901 -9.990 1.00 93.62 90 GLY A C 1
ATOM 686 O O . GLY A 1 90 ? 0.079 -9.679 -10.394 1.00 93.62 90 GLY A O 1
ATOM 687 N N . PRO A 1 91 ? -2.079 -9.259 -10.016 1.00 94.75 91 PRO A N 1
ATOM 688 C CA . PRO A 1 91 ? -2.502 -10.598 -10.403 1.00 94.75 91 PRO A CA 1
ATOM 689 C C . PRO A 1 91 ? -2.543 -10.825 -11.920 1.00 94.75 91 PRO A C 1
ATOM 691 O O . PRO A 1 91 ? -2.996 -11.879 -12.354 1.00 94.75 91 PRO A O 1
ATOM 694 N N . THR A 1 92 ? -2.170 -9.856 -12.759 1.00 97.19 92 THR A N 1
ATOM 695 C CA . THR A 1 92 ? -2.320 -9.992 -14.216 1.00 97.19 92 THR A CA 1
ATOM 696 C C . THR A 1 92 ? -1.006 -10.417 -14.857 1.00 97.19 92 THR A C 1
ATOM 698 O O . THR A 1 92 ? -0.018 -9.695 -14.770 1.00 97.19 92 THR A O 1
ATOM 701 N N . LEU A 1 93 ? -1.015 -11.561 -15.541 1.00 97.69 93 LEU A N 1
ATOM 702 C CA . LEU A 1 93 ? 0.087 -12.082 -16.344 1.00 97.69 93 LEU A CA 1
ATOM 703 C C . LEU A 1 93 ? 0.026 -11.524 -17.769 1.00 97.69 93 LEU A C 1
ATOM 705 O O . LEU A 1 93 ? -0.929 -11.769 -18.509 1.00 97.69 93 LEU A O 1
ATOM 709 N N . TYR A 1 94 ? 1.070 -10.820 -18.176 1.00 98.00 94 TYR A N 1
ATOM 710 C CA . TYR A 1 94 ? 1.243 -10.279 -19.519 1.00 98.00 94 TYR A CA 1
ATOM 711 C C . TYR A 1 94 ? 2.211 -11.138 -20.326 1.00 98.00 94 TYR A C 1
ATOM 713 O O . TYR A 1 94 ? 2.944 -11.971 -19.792 1.00 98.00 94 TYR A O 1
ATOM 721 N N . THR A 1 95 ? 2.180 -10.993 -21.648 1.00 97.12 95 THR A N 1
ATOM 722 C CA . THR A 1 95 ? 3.050 -11.752 -22.551 1.00 97.12 95 THR A CA 1
ATOM 723 C C . THR A 1 95 ? 3.423 -10.913 -23.763 1.00 97.12 95 THR A C 1
ATOM 725 O O . THR A 1 95 ? 2.562 -10.271 -24.363 1.00 97.12 95 THR A O 1
ATOM 728 N N . ALA A 1 96 ? 4.696 -10.958 -24.144 1.00 96.31 96 ALA A N 1
ATOM 729 C CA . ALA A 1 96 ? 5.225 -10.380 -25.372 1.00 96.31 96 ALA A CA 1
ATOM 730 C C . ALA A 1 96 ? 5.953 -11.459 -26.178 1.00 96.31 96 ALA A C 1
ATOM 732 O O . ALA A 1 96 ? 6.718 -12.241 -25.614 1.00 96.31 96 ALA A O 1
ATOM 733 N N . LYS A 1 97 ? 5.744 -11.497 -27.496 1.00 94.94 97 LYS A N 1
ATOM 734 C CA . LYS A 1 97 ? 6.494 -12.387 -28.393 1.00 94.94 97 LYS A CA 1
ATOM 735 C C . LYS A 1 97 ? 7.760 -11.683 -28.854 1.00 94.94 97 LYS A C 1
ATOM 737 O O . LYS A 1 97 ? 7.684 -10.552 -29.323 1.00 94.94 97 LYS A O 1
ATOM 742 N N . THR A 1 98 ? 8.906 -12.353 -28.796 1.00 91.56 98 THR A N 1
ATOM 743 C CA . THR A 1 98 ? 10.194 -11.762 -29.204 1.00 91.56 98 THR A CA 1
ATOM 744 C C . THR A 1 98 ? 10.211 -11.324 -30.663 1.00 91.56 98 THR A C 1
ATOM 746 O O . THR A 1 98 ? 10.777 -10.279 -30.980 1.00 91.56 98 THR A O 1
ATOM 749 N N . ALA A 1 99 ? 9.516 -12.066 -31.530 1.00 90.38 99 ALA A N 1
ATOM 750 C CA . ALA A 1 99 ? 9.347 -11.736 -32.944 1.00 90.38 99 ALA A CA 1
ATOM 751 C C . ALA A 1 99 ? 8.689 -10.362 -33.187 1.00 90.38 99 ALA A C 1
ATOM 753 O O . ALA A 1 99 ? 8.890 -9.777 -34.249 1.00 90.38 99 ALA A O 1
ATOM 754 N N . ASP A 1 100 ? 7.944 -9.836 -32.209 1.00 90.56 100 ASP A N 1
ATOM 755 C CA . ASP A 1 100 ? 7.268 -8.540 -32.305 1.00 90.56 100 ASP A CA 1
ATOM 756 C C . ASP A 1 100 ? 8.130 -7.384 -31.750 1.00 90.56 100 ASP A C 1
ATOM 758 O O . ASP A 1 100 ? 7.827 -6.214 -31.993 1.00 90.56 100 ASP A O 1
ATOM 762 N N . LEU A 1 101 ? 9.208 -7.686 -31.008 1.00 87.12 101 LEU A N 1
ATOM 763 C CA . LEU A 1 101 ? 10.001 -6.696 -30.262 1.00 87.12 101 LEU A CA 1
ATOM 764 C C . LEU A 1 101 ? 11.042 -5.974 -31.113 1.00 87.12 101 LEU A C 1
ATOM 766 O O . LEU A 1 101 ? 11.301 -4.787 -30.896 1.00 87.12 101 LEU A O 1
ATOM 770 N N . PHE A 1 102 ? 11.655 -6.692 -32.056 1.00 79.94 102 PHE A N 1
ATOM 771 C CA . PHE A 1 102 ? 12.752 -6.192 -32.878 1.00 79.94 102 PHE A CA 1
ATOM 772 C C . PHE A 1 102 ? 12.384 -6.317 -34.349 1.00 79.94 102 PHE A C 1
ATOM 774 O O . PHE A 1 102 ? 12.149 -7.406 -34.870 1.00 79.94 102 PHE A O 1
ATOM 781 N N . ARG A 1 103 ? 12.328 -5.178 -35.040 1.00 68.25 103 ARG A N 1
ATOM 782 C CA . ARG A 1 103 ? 12.066 -5.159 -36.478 1.00 68.25 103 ARG A CA 1
ATOM 783 C C . ARG A 1 103 ? 13.281 -5.672 -37.238 1.00 68.25 103 ARG A C 1
ATOM 785 O O . ARG A 1 103 ? 14.406 -5.270 -36.964 1.00 68.25 103 ARG A O 1
ATOM 792 N N . VAL A 1 104 ? 13.025 -6.500 -38.247 1.00 61.47 104 VAL A N 1
ATOM 793 C CA . VAL A 1 104 ? 14.057 -7.024 -39.158 1.00 61.47 104 VAL A CA 1
ATOM 794 C C . VAL A 1 104 ? 14.411 -6.014 -40.267 1.00 61.47 104 VAL A C 1
ATOM 796 O O . VAL A 1 104 ? 15.474 -6.113 -40.871 1.00 61.47 104 VAL A O 1
ATOM 799 N N . ALA A 1 105 ? 13.554 -5.018 -40.531 1.00 61.16 105 ALA A N 1
ATOM 800 C CA . ALA A 1 105 ? 13.742 -4.006 -41.576 1.00 61.16 105 ALA A CA 1
ATOM 801 C C . ALA A 1 105 ? 13.889 -2.584 -40.993 1.00 61.16 105 ALA A C 1
ATOM 803 O O . ALA A 1 105 ? 13.325 -2.321 -39.923 1.00 61.16 105 ALA A O 1
ATOM 804 N N . PRO A 1 106 ? 14.591 -1.660 -41.689 1.00 60.66 106 PRO A N 1
ATOM 805 C CA . PRO A 1 106 ? 14.651 -0.253 -41.302 1.00 60.66 106 PRO A CA 1
ATOM 806 C C . PRO A 1 106 ? 13.234 0.307 -41.203 1.00 60.66 106 PRO A C 1
ATOM 808 O O . PRO A 1 106 ? 12.438 0.157 -42.130 1.00 60.66 106 PRO A O 1
ATOM 811 N N . ALA A 1 107 ? 12.914 0.902 -40.063 1.00 63.56 107 ALA A N 1
ATOM 812 C CA . ALA A 1 107 ? 11.638 1.561 -39.865 1.00 63.56 107 ALA A CA 1
ATOM 813 C C . ALA A 1 107 ? 11.740 3.008 -40.367 1.00 63.56 107 ALA A C 1
ATOM 815 O O . ALA A 1 107 ? 12.786 3.635 -40.189 1.00 63.56 107 ALA A O 1
ATOM 816 N N . ASP A 1 108 ? 10.669 3.536 -40.964 1.00 68.62 108 ASP A N 1
ATOM 817 C CA . ASP A 1 108 ? 10.541 4.981 -41.181 1.00 68.62 108 ASP A CA 1
ATOM 818 C C . ASP A 1 108 ? 10.689 5.713 -39.835 1.00 68.62 108 ASP A C 1
ATOM 820 O O . ASP A 1 108 ? 10.321 5.160 -38.793 1.00 68.62 108 ASP A O 1
ATOM 824 N N . GLU A 1 109 ? 11.203 6.949 -39.838 1.00 62.44 109 GLU A N 1
ATOM 825 C CA . GLU A 1 109 ? 11.427 7.731 -38.604 1.00 62.44 109 GLU A CA 1
ATOM 826 C C . GLU A 1 109 ? 10.156 7.858 -37.736 1.00 62.44 109 GLU A C 1
ATOM 828 O O . GLU A 1 109 ? 10.253 7.913 -36.510 1.00 62.44 109 GLU A O 1
ATOM 833 N N . ASP A 1 110 ? 8.972 7.801 -38.356 1.00 71.44 110 ASP A N 1
ATOM 834 C CA . ASP A 1 110 ? 7.659 7.904 -37.705 1.00 71.44 110 ASP A CA 1
ATOM 835 C C . ASP A 1 110 ? 7.002 6.550 -37.364 1.00 71.44 110 ASP A C 1
ATOM 837 O O . ASP A 1 110 ? 5.853 6.501 -36.911 1.00 71.44 110 ASP A O 1
ATOM 841 N N . ALA A 1 111 ? 7.677 5.421 -37.595 1.00 66.75 111 ALA A N 1
ATOM 842 C CA . ALA A 1 111 ? 7.080 4.114 -37.350 1.00 66.75 111 ALA A CA 1
ATOM 843 C C . ALA A 1 111 ? 6.741 3.933 -35.854 1.00 66.75 111 ALA A C 1
ATOM 845 O O . ALA A 1 111 ? 7.603 4.131 -34.992 1.00 66.75 111 ALA A O 1
ATOM 846 N N . PRO A 1 112 ? 5.517 3.481 -35.510 1.00 66.00 112 PRO A N 1
ATOM 847 C CA . PRO A 1 112 ? 5.084 3.387 -34.120 1.00 66.00 112 PRO A CA 1
ATOM 848 C C . PRO A 1 112 ? 6.005 2.455 -33.329 1.00 66.00 112 PRO A C 1
ATOM 850 O O . PRO A 1 112 ? 6.446 1.430 -33.845 1.00 66.00 112 PRO A O 1
ATOM 853 N N . LYS A 1 113 ? 6.316 2.786 -32.075 1.00 80.88 113 LYS A N 1
ATOM 854 C CA . LYS A 1 113 ? 7.075 1.881 -31.194 1.00 80.88 113 LYS A CA 1
ATOM 855 C C . LYS A 1 113 ? 6.267 0.608 -30.907 1.00 80.88 113 LYS A C 1
ATOM 857 O O . LYS A 1 113 ? 5.066 0.563 -31.175 1.00 80.88 113 LYS A O 1
ATOM 862 N N . TYR A 1 114 ? 6.930 -0.421 -30.377 1.00 87.81 114 TYR A N 1
ATOM 863 C CA . TYR A 1 114 ? 6.260 -1.649 -29.941 1.00 87.81 114 TYR A CA 1
ATOM 864 C C . TYR A 1 114 ? 5.056 -1.310 -29.038 1.00 87.81 114 TYR A C 1
ATOM 866 O O . TYR A 1 114 ? 5.230 -0.609 -28.035 1.00 87.81 114 TYR A O 1
ATOM 874 N N . PRO A 1 115 ? 3.833 -1.748 -29.387 1.00 89.56 115 PRO A N 1
ATOM 875 C CA . PRO A 1 115 ? 2.657 -1.472 -28.582 1.00 89.56 115 PRO A CA 1
ATOM 876 C C . PRO A 1 115 ? 2.601 -2.465 -27.417 1.00 89.56 115 PRO A C 1
ATOM 878 O O . PRO A 1 115 ? 2.089 -3.573 -27.569 1.00 89.56 115 PRO A O 1
ATOM 881 N N . ALA A 1 116 ? 3.121 -2.064 -26.255 1.00 91.88 116 ALA A N 1
ATOM 882 C CA . ALA A 1 116 ? 3.060 -2.874 -25.040 1.00 91.88 116 ALA A CA 1
ATOM 883 C C . ALA A 1 116 ? 1.621 -3.377 -24.770 1.00 91.88 116 ALA A C 1
ATOM 885 O O . ALA A 1 116 ? 0.667 -2.591 -24.887 1.00 91.88 116 ALA A O 1
ATOM 886 N N . PRO A 1 117 ? 1.433 -4.671 -24.436 1.00 92.94 117 PRO A N 1
ATOM 887 C CA . PRO A 1 117 ? 0.113 -5.228 -24.180 1.00 92.94 117 PRO A CA 1
ATOM 888 C C . PRO A 1 117 ? -0.537 -4.523 -22.989 1.00 92.94 117 PRO A C 1
ATOM 890 O O . PRO A 1 117 ? 0.053 -4.404 -21.920 1.00 92.94 117 PRO A O 1
ATOM 893 N N . LYS A 1 118 ? -1.783 -4.084 -23.180 1.00 91.62 118 LYS A N 1
ATOM 894 C CA . LYS A 1 118 ? -2.586 -3.400 -22.148 1.00 91.62 118 LYS A CA 1
ATOM 895 C C . LYS A 1 118 ? -3.494 -4.339 -21.355 1.00 91.62 118 LYS A C 1
ATOM 897 O O . LYS A 1 118 ? -4.172 -3.910 -20.432 1.00 91.62 118 LYS A O 1
ATOM 902 N N . THR A 1 119 ? -3.561 -5.603 -21.754 1.00 93.69 119 THR A N 1
ATOM 903 C CA . THR A 1 119 ? -4.392 -6.635 -21.129 1.00 93.69 119 THR A CA 1
ATOM 904 C C . THR A 1 119 ? -3.583 -7.914 -20.999 1.00 93.69 119 THR A C 1
ATOM 906 O O . THR A 1 119 ? -2.742 -8.196 -21.854 1.00 93.69 119 THR A O 1
ATOM 909 N N . GLY A 1 120 ? -3.889 -8.714 -19.984 1.00 95.38 120 GLY A N 1
ATOM 910 C CA . GLY A 1 120 ? -3.253 -10.002 -19.742 1.00 95.38 120 GLY A CA 1
ATOM 911 C C . GLY A 1 120 ? -4.237 -11.035 -19.202 1.00 95.38 120 GLY A C 1
ATOM 912 O O . GLY A 1 120 ? -5.451 -10.824 -19.197 1.00 95.38 120 GLY A O 1
ATOM 913 N N . VAL A 1 121 ? -3.703 -12.164 -18.753 1.00 97.44 121 VAL A N 1
ATOM 914 C CA . VAL A 1 121 ? -4.457 -13.238 -18.105 1.00 97.44 121 VAL A CA 1
ATOM 915 C C . VAL A 1 121 ? -4.477 -12.976 -16.603 1.00 97.44 121 VAL A C 1
ATOM 917 O O . VAL A 1 121 ? -3.423 -12.885 -15.984 1.00 97.44 121 VAL A O 1
ATOM 920 N N . SER A 1 122 ? -5.658 -12.860 -16.000 1.00 97.00 122 SER A N 1
ATOM 921 C CA . SER A 1 122 ? -5.758 -12.765 -14.540 1.00 97.00 122 SER A CA 1
ATOM 922 C C . SER A 1 122 ? -5.425 -14.113 -13.893 1.00 97.00 122 SER A C 1
ATOM 924 O O . SER A 1 122 ? -5.967 -15.147 -14.283 1.00 97.00 122 SER A O 1
ATOM 926 N N . LEU A 1 123 ? -4.539 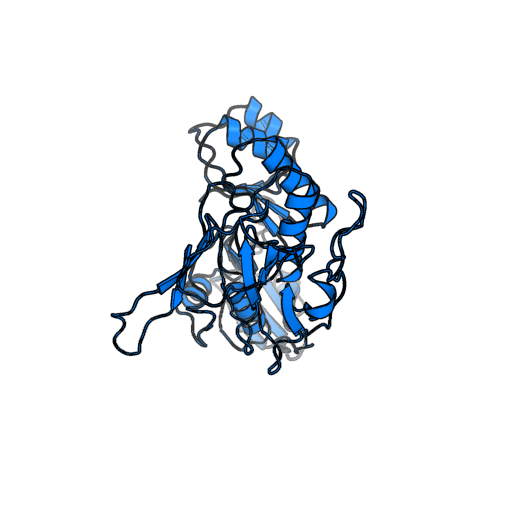-14.078 -12.902 1.00 95.62 123 LEU A N 1
ATOM 927 C CA . LEU A 1 123 ? -4.157 -15.183 -12.025 1.00 95.62 123 LEU A CA 1
ATOM 928 C C . LEU A 1 123 ? -4.885 -15.125 -10.669 1.00 95.62 123 LEU A C 1
ATOM 930 O O . LEU A 1 123 ? -4.622 -15.954 -9.800 1.00 95.62 123 LEU A O 1
ATOM 934 N N . SER A 1 124 ? -5.781 -14.149 -10.469 1.00 94.81 124 SER A N 1
ATOM 935 C CA . SER A 1 124 ? -6.556 -14.011 -9.234 1.00 94.81 124 SER A CA 1
ATOM 936 C C . SER A 1 124 ? -7.412 -15.247 -8.969 1.00 94.81 124 SER A C 1
ATOM 938 O O . SER A 1 124 ? -7.961 -15.858 -9.886 1.00 94.81 124 SER A O 1
ATOM 940 N N . MET A 1 125 ? -7.581 -15.574 -7.689 1.00 94.06 125 MET A N 1
ATOM 941 C CA . MET A 1 125 ? -8.449 -16.656 -7.235 1.00 94.06 125 MET A CA 1
ATOM 942 C C . MET A 1 125 ? -9.398 -16.146 -6.157 1.00 94.06 125 MET A C 1
ATOM 944 O O . MET A 1 125 ? -8.988 -15.424 -5.249 1.00 94.06 125 MET A O 1
ATOM 948 N N . ASP A 1 126 ? -10.656 -16.575 -6.219 1.00 95.56 126 ASP A N 1
ATOM 949 C CA . ASP A 1 126 ? -11.607 -16.327 -5.142 1.00 95.56 126 ASP A CA 1
ATOM 950 C C . ASP A 1 126 ? -11.356 -17.307 -3.993 1.00 95.56 126 ASP A C 1
ATOM 952 O O . ASP A 1 126 ? -11.482 -18.525 -4.142 1.00 95.56 126 ASP A O 1
ATOM 956 N N . VAL A 1 127 ? -11.029 -16.768 -2.818 1.00 95.81 127 VAL A N 1
ATOM 957 C CA . VAL A 1 127 ? -10.809 -17.547 -1.595 1.00 95.81 127 VAL A CA 1
ATOM 958 C C . VAL A 1 127 ? -11.760 -17.065 -0.506 1.00 95.81 127 VAL A C 1
ATOM 960 O O . VAL A 1 127 ? -11.937 -15.865 -0.286 1.00 95.81 127 VAL A O 1
ATOM 963 N N . ALA A 1 128 ? -12.386 -18.007 0.201 1.00 96.31 128 ALA A N 1
ATOM 964 C CA . ALA A 1 128 ? -13.253 -17.681 1.324 1.00 96.31 128 ALA A CA 1
ATOM 965 C C . ALA A 1 128 ? -12.439 -17.039 2.461 1.00 96.31 128 ALA A C 1
ATOM 967 O O . ALA A 1 128 ? -11.481 -17.626 2.960 1.00 96.31 128 ALA A O 1
ATOM 968 N N . ALA A 1 129 ? -12.841 -15.837 2.877 1.00 96.50 129 ALA A N 1
ATOM 969 C CA . ALA A 1 129 ? -12.297 -15.196 4.068 1.00 96.50 129 ALA A CA 1
ATOM 970 C C . ALA A 1 129 ? -12.720 -15.960 5.331 1.00 96.50 129 ALA A C 1
ATOM 972 O O . ALA A 1 129 ? -13.861 -16.429 5.414 1.00 96.50 129 ALA A O 1
ATOM 973 N N . ASP A 1 130 ? -11.835 -16.022 6.325 1.00 96.00 130 ASP A N 1
ATOM 974 C CA . ASP A 1 130 ? -12.173 -16.584 7.627 1.00 96.00 130 ASP A CA 1
ATOM 975 C C . ASP A 1 130 ? -13.078 -15.602 8.375 1.00 96.00 130 ASP A C 1
ATOM 977 O O . ASP A 1 130 ? -12.722 -14.446 8.627 1.00 96.00 130 ASP A O 1
ATOM 981 N N . LYS A 1 131 ? -14.302 -16.045 8.662 1.00 95.06 131 LYS A N 1
ATOM 982 C CA . LYS A 1 131 ? -15.325 -15.237 9.320 1.00 95.06 131 LYS A CA 1
ATOM 983 C C . LYS A 1 131 ? -15.962 -16.040 10.446 1.00 95.06 131 LYS A C 1
ATOM 985 O O . LYS A 1 131 ? -16.536 -17.100 10.183 1.00 95.06 131 LYS A O 1
ATOM 990 N N . PRO A 1 132 ? -15.958 -15.525 11.687 1.00 94.12 132 PRO A N 1
ATOM 991 C CA . PRO A 1 132 ? -16.704 -16.154 12.763 1.00 94.12 132 PRO A CA 1
ATOM 992 C C . PRO A 1 132 ? -18.206 -16.154 12.446 1.00 94.12 132 PRO A C 1
ATOM 994 O O . PRO A 1 132 ? -18.736 -15.218 11.850 1.00 94.12 132 PRO A O 1
ATOM 997 N N . SER A 1 133 ? -18.908 -17.199 12.881 1.00 94.69 133 SER A N 1
ATOM 998 C CA . SER A 1 133 ? -20.369 -17.338 12.740 1.00 94.69 133 SER A CA 1
ATOM 999 C C . SER A 1 133 ? -21.121 -17.211 14.070 1.00 94.69 133 SER A C 1
ATOM 1001 O O . SER A 1 133 ? -22.344 -17.069 14.091 1.00 94.69 133 SER A O 1
ATOM 1003 N N . ALA A 1 134 ? -20.399 -17.250 15.193 1.00 96.19 134 ALA A N 1
ATOM 1004 C CA . ALA A 1 134 ? -20.983 -17.210 16.526 1.00 96.19 134 ALA A CA 1
ATOM 1005 C C . ALA A 1 134 ? -21.632 -15.852 16.836 1.00 96.19 134 ALA A C 1
ATOM 1007 O O . ALA A 1 134 ? -21.203 -14.805 16.354 1.00 96.19 134 ALA A O 1
ATOM 1008 N N . THR A 1 135 ? -22.649 -15.867 17.699 1.00 98.25 135 THR A N 1
ATOM 1009 C CA . THR A 1 135 ? -23.159 -14.650 18.344 1.00 98.25 135 THR A CA 1
ATOM 1010 C C . THR A 1 135 ? -22.603 -14.580 19.764 1.00 98.25 135 THR A C 1
ATOM 1012 O O . THR A 1 135 ? -22.753 -15.533 20.529 1.00 98.25 135 THR A O 1
ATOM 1015 N N . VAL A 1 136 ? -21.964 -13.468 20.119 1.00 98.50 136 VAL A N 1
ATOM 1016 C CA . VAL A 1 136 ? -21.363 -13.218 21.437 1.00 98.50 136 VAL A CA 1
ATOM 1017 C C . VAL A 1 136 ? -21.983 -11.958 22.029 1.00 98.50 136 VAL A C 1
ATOM 1019 O O . VAL A 1 136 ? -22.162 -10.968 21.325 1.00 98.50 136 VAL A O 1
ATOM 1022 N N . ALA A 1 137 ? -22.305 -11.986 23.319 1.00 98.56 137 ALA A N 1
ATOM 1023 C CA . ALA A 1 137 ? -22.735 -10.812 24.066 1.00 98.56 137 ALA A CA 1
ATOM 1024 C C . ALA A 1 137 ? -21.752 -10.537 25.207 1.00 98.56 137 ALA A C 1
ATOM 1026 O O . ALA A 1 137 ? -21.566 -11.386 26.075 1.00 98.56 137 ALA A O 1
ATOM 1027 N N . LEU A 1 138 ? -21.127 -9.362 25.203 1.00 98.62 138 LEU A N 1
ATOM 1028 C CA . LEU A 1 138 ? -20.291 -8.872 26.299 1.00 98.62 138 LEU A CA 1
ATOM 1029 C C . LEU A 1 138 ? -21.167 -7.993 27.189 1.00 98.62 138 LEU A C 1
ATOM 1031 O O . LEU A 1 138 ? -21.783 -7.061 26.673 1.00 98.62 138 LEU A O 1
ATOM 1035 N N . VAL A 1 139 ? -21.263 -8.280 28.487 1.00 98.56 139 VAL A N 1
ATOM 1036 C CA . VAL A 1 139 ? -22.204 -7.591 29.391 1.00 98.56 139 VAL A CA 1
ATOM 1037 C C . VAL A 1 139 ? -21.528 -7.103 30.669 1.00 98.56 139 VAL A C 1
ATOM 1039 O O . VAL A 1 139 ? -20.629 -7.759 31.183 1.00 98.56 139 VAL A O 1
ATOM 1042 N N . GLY A 1 140 ? -21.983 -5.966 31.198 1.00 98.00 140 GLY A N 1
ATOM 1043 C CA . GLY A 1 140 ? -21.566 -5.436 32.502 1.00 98.00 140 GLY A CA 1
ATOM 1044 C C . GLY A 1 140 ? -20.351 -4.502 32.477 1.00 98.00 140 GLY A C 1
ATOM 1045 O O . GLY A 1 140 ? -19.953 -3.995 33.524 1.00 98.00 140 GLY A O 1
ATOM 1046 N N . ALA A 1 141 ? -19.750 -4.256 31.311 1.00 97.88 141 ALA A N 1
ATOM 1047 C CA . ALA A 1 141 ? -18.574 -3.392 31.192 1.00 97.88 141 ALA A CA 1
ATOM 1048 C C . ALA A 1 141 ? -18.932 -1.900 31.202 1.00 97.88 141 ALA A C 1
ATOM 1050 O O . ALA A 1 141 ? -20.019 -1.503 30.786 1.00 97.88 141 ALA A O 1
ATOM 1051 N N . ARG A 1 142 ? -17.960 -1.058 31.567 1.00 98.62 142 ARG A N 1
ATOM 1052 C CA . ARG A 1 142 ? -17.940 0.346 31.137 1.00 98.62 142 ARG A CA 1
ATOM 1053 C C . ARG A 1 142 ? -17.476 0.395 29.682 1.00 98.62 142 ARG A C 1
ATOM 1055 O O . ARG A 1 142 ? -16.392 -0.091 29.375 1.00 98.62 142 ARG A O 1
ATOM 1062 N N . ILE A 1 143 ? -18.265 0.962 28.779 1.00 98.62 143 ILE A N 1
ATOM 1063 C CA . ILE A 1 143 ? -17.934 1.036 27.349 1.00 98.62 143 ILE A CA 1
ATOM 1064 C C . ILE A 1 143 ? -17.552 2.470 26.996 1.00 98.62 143 ILE A C 1
ATOM 1066 O O . ILE A 1 143 ? -18.307 3.397 27.279 1.00 98.62 143 ILE A O 1
ATOM 1070 N N . VAL A 1 144 ? -16.408 2.642 26.338 1.00 98.31 144 VAL A N 1
ATOM 1071 C CA . VAL A 1 144 ? -16.030 3.877 25.643 1.00 98.31 144 VAL A CA 1
ATOM 1072 C C . VAL A 1 144 ? -16.297 3.647 24.159 1.00 98.31 144 VAL A C 1
ATOM 1074 O O . VAL A 1 144 ? -15.577 2.895 23.511 1.00 98.31 144 VAL A O 1
ATOM 1077 N N . SER A 1 145 ? -17.377 4.216 23.622 1.00 96.38 145 SER A N 1
ATOM 1078 C CA . SER A 1 145 ? -17.811 3.936 22.241 1.00 96.38 145 SER A CA 1
ATOM 1079 C C . SER A 1 145 ? -17.148 4.825 21.189 1.00 96.38 145 SER A C 1
ATOM 1081 O O . SER A 1 145 ? -17.193 4.498 20.006 1.00 96.38 145 SER A O 1
ATOM 1083 N N . MET A 1 146 ? -16.565 5.952 21.610 1.00 96.00 146 MET A N 1
ATOM 1084 C CA . MET A 1 146 ? -16.073 7.034 20.748 1.00 96.00 146 MET A CA 1
ATOM 1085 C C . MET A 1 146 ? -17.170 7.695 19.886 1.00 96.00 146 MET A C 1
ATOM 1087 O O . MET A 1 146 ? -16.862 8.446 18.966 1.00 96.00 146 MET A O 1
ATOM 1091 N N . ALA A 1 147 ? -18.457 7.463 20.187 1.00 94.56 147 ALA A N 1
ATOM 1092 C CA . ALA A 1 147 ? -19.581 8.010 19.415 1.00 94.56 147 ALA A CA 1
ATOM 1093 C C . ALA A 1 147 ? -19.869 9.499 19.696 1.00 94.56 147 ALA A C 1
ATOM 1095 O O . ALA A 1 147 ? -20.600 10.143 18.946 1.00 94.56 147 ALA A O 1
ATOM 1096 N N . ALA A 1 148 ? -19.317 10.048 20.780 1.00 94.06 148 ALA A N 1
ATOM 1097 C CA . ALA A 1 148 ? -19.477 11.440 21.182 1.00 94.06 148 ALA A CA 1
ATOM 1098 C C . ALA A 1 148 ? -18.144 12.020 21.680 1.00 94.06 148 ALA A C 1
ATOM 1100 O O . ALA A 1 148 ? -17.212 11.280 21.994 1.00 94.06 148 ALA A O 1
ATOM 1101 N N . LYS A 1 149 ? -18.050 13.355 21.755 1.00 93.00 149 LYS A N 1
ATOM 1102 C CA . LYS A 1 149 ? -16.816 14.079 22.128 1.00 93.00 149 LYS A CA 1
ATOM 1103 C C . LYS A 1 149 ? -16.295 13.742 23.529 1.00 93.00 149 LYS A C 1
ATOM 1105 O O . LYS A 1 149 ? -15.104 13.859 23.774 1.00 93.00 149 LYS A O 1
ATOM 1110 N N . ASP A 1 150 ? -17.179 13.337 24.434 1.00 93.31 150 ASP A N 1
ATOM 1111 C CA . ASP A 1 150 ? -16.858 12.867 25.787 1.00 93.31 150 ASP A CA 1
ATOM 1112 C C . ASP A 1 150 ? -16.494 11.367 25.835 1.00 93.31 150 ASP A C 1
ATOM 1114 O O . ASP A 1 150 ? -16.369 10.783 26.910 1.00 93.31 150 ASP A O 1
ATOM 1118 N N . GLY A 1 151 ? -16.343 10.734 24.667 1.00 93.19 151 GLY A N 1
ATOM 1119 C CA . GLY A 1 151 ? -16.073 9.309 24.499 1.00 93.19 151 GLY A CA 1
ATOM 1120 C C . GLY A 1 151 ? -17.328 8.446 24.354 1.00 93.19 151 GLY A C 1
ATOM 1121 O O . GLY A 1 151 ? -17.195 7.253 24.077 1.00 93.19 151 GLY A O 1
ATOM 1122 N N . GLY A 1 152 ? -18.538 9.002 24.513 1.00 96.38 152 GLY A N 1
ATOM 1123 C CA . GLY A 1 152 ? -19.788 8.238 24.425 1.00 96.38 152 GLY A CA 1
ATOM 1124 C C . GLY A 1 152 ? -19.822 7.093 25.439 1.00 96.38 152 GLY A C 1
ATOM 1125 O O . GLY A 1 152 ? -19.934 5.922 25.059 1.00 96.38 152 GLY A O 1
ATOM 1126 N N . ILE A 1 153 ? -19.631 7.441 26.712 1.00 98.06 153 ILE A N 1
ATOM 1127 C CA . ILE A 1 153 ? -19.479 6.497 27.821 1.00 98.06 153 ILE A CA 1
ATOM 1128 C C . ILE A 1 153 ? -20.813 5.826 28.160 1.00 98.06 153 ILE A C 1
ATOM 1130 O O . ILE A 1 153 ? -21.823 6.498 28.356 1.00 98.06 153 ILE A O 1
ATOM 1134 N N . ILE A 1 154 ? -20.797 4.499 28.296 1.00 98.19 154 ILE A N 1
ATOM 1135 C CA . ILE A 1 154 ? -21.939 3.702 28.757 1.00 98.19 154 ILE A CA 1
ATOM 1136 C C . ILE A 1 154 ? -21.493 2.874 29.961 1.00 98.19 154 ILE A C 1
ATOM 1138 O O . ILE A 1 154 ? -20.714 1.931 29.818 1.00 98.19 154 ILE A O 1
ATOM 1142 N N . ASP A 1 155 ? -21.995 3.218 31.142 1.00 97.62 155 ASP A N 1
ATOM 1143 C CA . ASP A 1 155 ? -21.817 2.415 32.352 1.00 97.62 155 ASP A CA 1
ATOM 1144 C C . ASP A 1 155 ? -22.835 1.266 32.400 1.00 97.62 155 ASP A C 1
ATOM 1146 O O . ASP A 1 155 ? -23.960 1.407 31.918 1.00 97.62 155 ASP A O 1
ATOM 1150 N N . ASP A 1 156 ? -22.427 0.119 32.959 1.00 98.06 156 ASP A N 1
ATOM 1151 C CA . ASP A 1 156 ? -23.184 -1.146 32.909 1.00 98.06 156 ASP A CA 1
ATOM 1152 C C . ASP A 1 156 ? -23.718 -1.445 31.494 1.00 98.06 156 ASP A C 1
ATOM 1154 O O . ASP A 1 156 ? -24.917 -1.609 31.259 1.00 98.06 156 ASP A O 1
ATOM 1158 N N . GLY A 1 157 ? -22.815 -1.433 30.516 1.00 98.44 157 GLY A N 1
ATOM 1159 C CA . GLY A 1 157 ? -23.123 -1.590 29.103 1.00 98.44 157 GLY A CA 1
ATOM 1160 C C . GLY A 1 157 ? -23.172 -3.042 28.632 1.00 98.44 157 GLY A C 1
ATOM 1161 O O . GLY A 1 157 ? -22.672 -3.968 29.280 1.00 98.44 157 GLY A O 1
ATOM 1162 N N . ALA A 1 158 ? -23.759 -3.236 27.454 1.00 98.50 158 ALA A N 1
ATOM 1163 C CA . ALA A 1 158 ? -23.724 -4.488 26.716 1.00 98.50 158 ALA A CA 1
ATOM 1164 C C . ALA A 1 158 ? -23.388 -4.263 25.235 1.00 98.50 158 ALA A C 1
ATOM 1166 O O . ALA A 1 158 ? -23.820 -3.281 24.627 1.00 98.50 158 ALA A O 1
ATOM 1167 N N . ILE A 1 159 ? -22.639 -5.203 24.656 1.00 98.62 159 ILE A N 1
ATOM 1168 C CA . ILE A 1 159 ? -22.302 -5.267 23.229 1.00 98.62 159 ILE A CA 1
ATOM 1169 C C . ILE A 1 159 ? -22.747 -6.624 22.701 1.00 98.62 159 ILE A C 1
ATOM 1171 O O . ILE A 1 159 ? -22.375 -7.651 23.266 1.00 98.62 159 ILE A O 1
ATOM 1175 N N . VAL A 1 160 ? -23.495 -6.640 21.599 1.00 98.62 160 VAL A N 1
ATOM 1176 C CA . VAL A 1 160 ? -23.839 -7.870 20.876 1.00 98.62 160 VAL A CA 1
ATOM 1177 C C . VAL A 1 160 ? -23.077 -7.901 19.560 1.00 98.62 160 VAL A C 1
ATOM 1179 O O . VAL A 1 160 ? -23.173 -6.981 18.748 1.00 98.62 160 VAL A O 1
ATOM 1182 N N . ILE A 1 161 ? -22.342 -8.986 19.349 1.00 98.44 161 ILE A N 1
ATOM 1183 C CA . ILE A 1 161 ? -21.549 -9.268 18.156 1.00 98.44 161 ILE A CA 1
ATOM 1184 C C . ILE A 1 161 ? -22.166 -10.486 17.475 1.00 98.44 161 ILE A C 1
ATOM 1186 O O . ILE A 1 161 ? -22.375 -11.513 18.119 1.00 98.44 161 ILE A O 1
ATOM 1190 N N . ARG A 1 162 ? -22.463 -10.387 16.180 1.00 97.69 162 ARG A N 1
ATOM 1191 C CA . ARG A 1 162 ? -22.886 -11.511 15.340 1.00 97.69 162 ARG A CA 1
ATOM 1192 C C . ARG A 1 162 ? -21.855 -11.702 14.241 1.00 97.69 162 ARG A C 1
ATOM 1194 O O . ARG A 1 162 ? -21.698 -10.836 13.384 1.00 97.69 162 ARG A O 1
ATOM 1201 N N . GLY A 1 163 ? -21.175 -12.840 14.278 1.00 96.25 163 GLY A N 1
ATOM 1202 C CA . GLY A 1 163 ? -20.034 -13.102 13.420 1.00 96.25 163 GLY A CA 1
ATOM 1203 C C . GLY A 1 163 ? -18.951 -12.046 13.610 1.00 96.25 163 GLY A C 1
ATOM 1204 O O . GLY A 1 163 ? -18.420 -11.900 14.707 1.00 96.25 163 GLY A O 1
ATOM 1205 N N . ASP A 1 164 ? -18.637 -11.307 12.551 1.00 95.31 164 ASP A N 1
ATOM 1206 C CA . ASP A 1 164 ? -17.606 -10.265 12.511 1.00 95.31 164 ASP A CA 1
ATOM 1207 C C . ASP A 1 164 ? -18.161 -8.837 12.689 1.00 95.31 164 ASP A C 1
ATOM 1209 O O . ASP A 1 164 ? -17.433 -7.860 12.496 1.00 95.31 164 ASP A O 1
ATOM 1213 N N . ARG A 1 165 ? -19.447 -8.684 13.048 1.00 97.56 165 ARG A N 1
ATOM 1214 C CA . ARG A 1 165 ? -20.112 -7.376 13.168 1.00 97.56 165 ARG A CA 1
ATOM 1215 C C . ARG A 1 165 ? -20.731 -7.139 14.535 1.00 97.56 165 ARG A C 1
ATOM 1217 O O . ARG A 1 165 ? -21.411 -7.997 15.094 1.00 97.56 165 ARG A O 1
ATOM 1224 N N . ILE A 1 166 ? -20.562 -5.916 15.030 1.00 98.00 166 ILE A N 1
ATOM 1225 C CA . ILE A 1 166 ? -21.324 -5.389 16.162 1.00 98.00 166 ILE A CA 1
ATOM 1226 C C . ILE A 1 166 ? -22.737 -5.069 15.665 1.00 98.00 166 ILE A C 1
ATOM 1228 O O . ILE A 1 166 ? -22.898 -4.329 14.697 1.00 98.00 166 ILE A O 1
ATOM 1232 N N . VAL A 1 167 ? -23.754 -5.633 16.317 1.00 98.06 167 VAL A N 1
ATOM 1233 C CA . VAL A 1 167 ? -25.171 -5.440 15.955 1.00 98.06 167 VAL A CA 1
ATOM 1234 C C . VAL A 1 167 ? -25.954 -4.631 16.988 1.00 98.06 167 VAL A C 1
ATOM 1236 O O . VAL A 1 167 ? -27.028 -4.130 16.669 1.00 98.06 167 VAL A O 1
ATOM 1239 N N . ALA A 1 168 ? -25.436 -4.486 18.210 1.00 98.12 168 ALA A N 1
ATOM 1240 C CA . ALA A 1 168 ? -26.008 -3.610 19.229 1.00 98.12 168 ALA A CA 1
ATOM 1241 C C . ALA A 1 168 ? -24.945 -3.175 20.245 1.00 98.12 168 ALA A C 1
ATOM 1243 O O . ALA A 1 168 ? -24.090 -3.976 20.627 1.00 98.12 168 ALA A O 1
ATOM 1244 N N . VAL A 1 169 ? -25.043 -1.926 20.706 1.00 98.12 169 VAL A N 1
ATOM 1245 C CA . VAL A 1 169 ? -24.272 -1.350 21.818 1.00 98.12 169 VAL A CA 1
ATOM 1246 C C . VAL A 1 169 ? -25.209 -0.440 22.604 1.00 98.12 169 VAL A C 1
ATOM 1248 O O . VAL A 1 169 ? -25.949 0.336 22.003 1.00 98.12 169 VAL A O 1
ATOM 1251 N N . GLY A 1 170 ? -25.203 -0.525 23.931 1.00 97.94 170 GLY A N 1
ATOM 1252 C CA . GLY A 1 170 ? -26.058 0.322 24.763 1.00 97.94 170 GLY A CA 1
ATOM 1253 C C . GLY A 1 170 ? -26.025 -0.063 26.239 1.00 97.94 170 GLY A C 1
ATOM 1254 O O . GLY A 1 170 ? -25.310 -0.999 26.610 1.00 97.94 170 GLY A O 1
ATOM 1255 N N . PRO A 1 171 ? -26.804 0.629 27.091 1.00 98.06 171 PRO A N 1
ATOM 1256 C CA . PRO A 1 171 ? -27.015 0.210 28.472 1.00 98.06 171 PRO A CA 1
ATOM 1257 C C . PRO A 1 171 ? -27.522 -1.232 28.511 1.00 98.06 171 PRO A C 1
ATOM 1259 O O . PRO A 1 171 ? -28.416 -1.590 27.739 1.00 98.06 171 PRO A O 1
ATOM 1262 N N . ARG A 1 172 ? -27.002 -2.064 29.418 1.00 97.44 172 ARG A N 1
ATOM 1263 C CA . ARG A 1 172 ? -27.336 -3.497 29.488 1.00 97.44 172 ARG A CA 1
ATOM 1264 C C . ARG A 1 172 ? -28.840 -3.744 29.598 1.00 97.44 172 ARG A C 1
ATOM 1266 O O . ARG A 1 172 ? -29.352 -4.651 28.955 1.00 97.44 172 ARG A O 1
ATOM 1273 N N . ALA A 1 173 ? -29.556 -2.899 30.338 1.00 97.44 173 ALA A N 1
ATOM 1274 C CA . ALA A 1 173 ? -31.011 -2.977 30.480 1.00 97.44 173 ALA A CA 1
ATOM 1275 C C . ALA A 1 173 ? -31.791 -2.696 29.177 1.00 97.44 173 ALA A C 1
ATOM 1277 O O . ALA A 1 173 ? -32.966 -3.036 29.082 1.00 97.44 173 ALA A O 1
ATOM 1278 N N . SER A 1 174 ? -31.163 -2.054 28.188 1.00 97.38 174 SER A N 1
ATOM 1279 C CA . SER A 1 174 ? -31.780 -1.657 26.913 1.00 97.38 174 SER A CA 1
ATOM 1280 C C . SER A 1 174 ? -31.368 -2.542 25.732 1.00 97.38 174 SER A C 1
ATOM 1282 O O . SER A 1 174 ? -32.001 -2.488 24.679 1.00 97.38 174 SER A O 1
ATOM 1284 N N . VAL A 1 175 ? -30.317 -3.354 25.876 1.00 98.06 175 VAL A N 1
ATOM 1285 C CA . VAL A 1 175 ? -29.800 -4.214 24.803 1.00 98.06 175 VAL A CA 1
ATOM 1286 C C . VAL A 1 175 ? -30.430 -5.602 24.890 1.00 98.06 175 VAL A C 1
ATOM 1288 O O . VAL A 1 175 ? -30.261 -6.322 25.871 1.00 98.06 175 VAL A O 1
ATOM 1291 N N . GLN A 1 176 ? -31.128 -6.012 23.830 1.00 97.50 176 GLN A N 1
ATOM 1292 C CA . GLN A 1 176 ? -31.670 -7.365 23.725 1.00 97.50 176 GLN A CA 1
ATOM 1293 C C . GLN A 1 176 ? -30.567 -8.361 23.360 1.00 97.50 176 GLN A C 1
ATOM 1295 O O . GLN A 1 176 ? -29.960 -8.268 22.294 1.00 97.50 176 GLN A O 1
ATOM 1300 N N . ILE A 1 177 ? -30.336 -9.341 24.234 1.00 97.56 177 ILE A N 1
ATOM 1301 C CA . ILE A 1 177 ? -29.390 -10.433 23.992 1.00 97.56 177 ILE A CA 1
ATOM 1302 C C . ILE A 1 177 ? -30.119 -11.544 23.217 1.00 97.56 177 ILE A C 1
ATOM 1304 O O . ILE A 1 177 ? -31.079 -12.110 23.745 1.00 97.56 177 ILE A O 1
ATOM 1308 N N . PRO A 1 178 ? -29.701 -11.878 21.980 1.00 96.06 178 PRO A N 1
ATOM 1309 C CA . PRO A 1 178 ? -30.339 -12.936 21.203 1.00 96.06 178 PRO A CA 1
ATOM 1310 C C . PRO A 1 178 ? -30.252 -14.300 21.897 1.00 96.06 178 PRO A C 1
ATOM 1312 O O . PRO A 1 178 ? -29.234 -14.639 22.504 1.00 96.06 178 PRO A O 1
ATOM 1315 N N . ALA A 1 179 ? -31.294 -15.121 21.747 1.00 95.25 179 ALA A N 1
ATOM 1316 C CA . ALA A 1 179 ? -31.266 -16.503 22.217 1.00 95.25 179 ALA A CA 1
ATOM 1317 C C . ALA A 1 179 ? -30.103 -17.277 21.567 1.00 95.25 179 ALA A C 1
ATOM 1319 O O . ALA A 1 179 ? -29.854 -17.149 20.369 1.00 95.25 179 ALA A O 1
ATOM 1320 N N . GLY A 1 180 ? -29.382 -18.068 22.367 1.00 94.56 180 GLY A N 1
ATOM 1321 C CA . GLY A 1 180 ? -28.214 -18.830 21.910 1.00 94.56 180 GLY A CA 1
ATOM 1322 C C . GLY A 1 180 ? -26.916 -18.022 21.784 1.00 94.56 180 GLY A C 1
ATOM 1323 O O . GLY A 1 180 ? -25.891 -18.598 21.425 1.00 94.56 180 GLY A O 1
ATOM 1324 N N . ALA A 1 181 ? -26.918 -16.720 22.095 1.00 97.94 181 ALA A N 1
ATOM 1325 C CA . ALA A 1 181 ? -25.682 -15.950 22.184 1.00 97.94 181 ALA A CA 1
ATOM 1326 C C . ALA A 1 181 ? -24.793 -16.465 23.329 1.00 97.94 181 ALA A C 1
ATOM 1328 O O . ALA A 1 181 ? -25.268 -16.722 24.438 1.00 97.94 181 ALA A O 1
ATOM 1329 N N . LYS A 1 182 ? -23.482 -16.559 23.088 1.00 98.38 182 LYS A N 1
ATOM 1330 C CA . LYS A 1 182 ? -22.497 -16.793 24.147 1.00 98.38 182 LYS A CA 1
ATOM 1331 C C . LYS A 1 182 ? -22.367 -15.519 24.976 1.00 98.38 182 LYS A C 1
ATOM 1333 O O . LYS A 1 182 ? -21.779 -14.542 24.515 1.00 98.38 182 LYS A O 1
ATOM 1338 N N . VAL A 1 183 ? -22.911 -15.531 26.187 1.00 98.44 183 VAL A N 1
ATOM 1339 C CA . VAL A 1 183 ? -22.815 -14.399 27.114 1.00 98.44 183 VAL A CA 1
ATOM 1340 C C . VAL A 1 183 ? -21.496 -14.472 27.879 1.00 98.44 183 VAL A C 1
ATOM 1342 O O . VAL A 1 183 ? -21.152 -15.513 28.436 1.00 98.44 183 VAL A O 1
ATOM 1345 N N . VAL A 1 184 ? -20.761 -13.364 27.900 1.00 98.50 184 VAL A N 1
ATOM 1346 C CA . VAL A 1 184 ? -19.525 -13.190 28.665 1.00 98.50 184 VAL A CA 1
ATOM 1347 C C . VAL A 1 184 ? -19.718 -12.004 29.601 1.00 98.50 184 VAL A C 1
ATOM 1349 O O . VAL A 1 184 ? -19.871 -10.8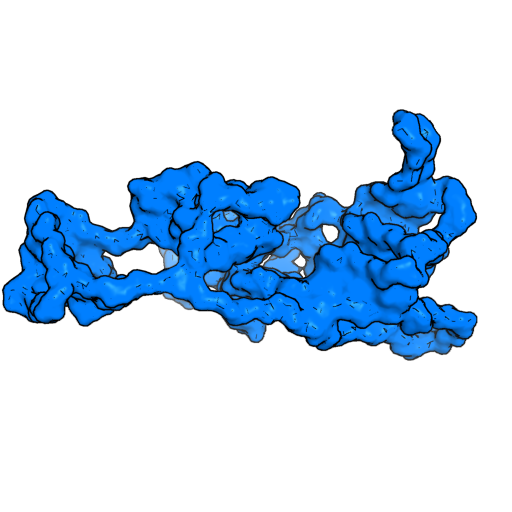67 29.150 1.00 98.50 184 VAL A O 1
ATOM 1352 N N . ASP A 1 185 ? -19.723 -12.279 30.904 1.00 98.25 185 ASP A N 1
ATOM 1353 C CA . ASP A 1 185 ? -19.743 -11.241 31.931 1.00 98.25 185 ASP A CA 1
ATOM 1354 C C . ASP A 1 185 ? -18.350 -10.617 32.056 1.00 98.25 185 ASP A C 1
ATOM 1356 O O . ASP A 1 185 ? -17.349 -11.294 32.306 1.00 98.25 185 ASP A O 1
ATOM 1360 N N . VAL A 1 186 ? -18.295 -9.314 31.825 1.00 98.06 186 VAL A N 1
ATOM 1361 C CA . VAL A 1 186 ? -17.091 -8.486 31.852 1.00 98.06 186 VAL A CA 1
ATOM 1362 C C . VAL A 1 186 ? -17.260 -7.326 32.836 1.00 98.06 186 VAL A C 1
ATOM 1364 O O . VAL A 1 186 ? -16.631 -6.279 32.681 1.00 98.06 186 VAL A O 1
ATOM 1367 N N . ALA A 1 187 ? -18.092 -7.511 33.866 1.00 98.06 187 ALA A N 1
ATOM 1368 C CA . ALA A 1 187 ? -18.259 -6.554 34.950 1.00 98.06 187 ALA A CA 1
ATOM 1369 C C . ALA A 1 187 ? -16.920 -6.133 35.578 1.00 98.06 187 ALA A C 1
ATOM 1371 O O . ALA A 1 187 ? -15.985 -6.924 35.733 1.00 98.06 187 ALA A O 1
ATOM 1372 N N . GLY A 1 188 ? -16.822 -4.846 35.920 1.00 96.69 188 GLY A N 1
ATOM 1373 C CA . GLY A 1 188 ? -15.604 -4.241 36.469 1.00 96.69 188 GLY A CA 1
ATOM 1374 C C . GLY A 1 188 ? -14.485 -4.005 35.446 1.00 96.69 188 GLY A C 1
ATOM 1375 O O . GLY A 1 188 ? -13.405 -3.564 35.832 1.00 96.69 188 GLY A O 1
ATOM 1376 N N . LYS A 1 189 ? -14.716 -4.283 34.155 1.00 98.25 189 LYS A N 1
ATOM 1377 C CA . LYS A 1 189 ? -13.774 -3.995 33.064 1.00 98.25 189 LYS A CA 1
ATOM 1378 C C . LYS A 1 189 ? -14.245 -2.810 32.222 1.00 98.25 189 LYS A C 1
ATOM 1380 O O . LYS A 1 189 ? -15.431 -2.477 32.195 1.00 98.25 189 LYS A O 1
ATOM 1385 N N . THR A 1 190 ? -13.300 -2.229 31.490 1.00 98.38 190 THR A N 1
ATOM 1386 C CA . THR A 1 190 ? -13.564 -1.213 30.469 1.00 98.38 190 THR A CA 1
ATOM 1387 C C . THR A 1 190 ? -13.360 -1.816 29.085 1.00 98.38 190 THR A C 1
ATOM 1389 O O . THR A 1 190 ? -12.362 -2.497 28.854 1.00 98.38 190 THR A O 1
ATOM 1392 N N . ILE A 1 191 ? -14.291 -1.558 28.170 1.00 98.44 191 ILE A N 1
ATOM 1393 C CA . ILE A 1 191 ? -14.166 -1.888 26.749 1.00 98.44 191 ILE A CA 1
ATOM 1394 C C . ILE A 1 191 ? -13.920 -0.600 25.966 1.00 98.44 191 ILE A C 1
ATOM 1396 O O . ILE A 1 191 ? -14.647 0.380 26.132 1.00 98.44 191 ILE A O 1
ATOM 1400 N N . ILE A 1 192 ? -12.922 -0.640 25.088 1.00 98.12 192 ILE A N 1
ATOM 1401 C CA . ILE A 1 192 ? -12.613 0.387 24.087 1.00 98.12 192 ILE A CA 1
ATOM 1402 C C . ILE A 1 192 ? -12.661 -0.249 22.686 1.00 98.12 192 ILE A C 1
ATOM 1404 O O . ILE A 1 192 ? -12.615 -1.482 22.589 1.00 98.12 192 ILE A O 1
ATOM 1408 N N . PRO A 1 193 ? -12.745 0.538 21.598 1.00 97.88 193 PRO A N 1
ATOM 1409 C CA . PRO A 1 193 ? -12.547 0.008 20.255 1.00 97.88 193 PRO A CA 1
ATOM 1410 C C . PRO A 1 193 ? -11.163 -0.637 20.128 1.00 97.88 193 PRO A C 1
ATOM 1412 O O . PRO A 1 193 ? -10.217 -0.222 20.799 1.00 97.88 193 PRO A O 1
ATOM 1415 N N . GLY A 1 194 ? -11.039 -1.639 19.256 1.00 98.00 194 GLY A N 1
ATOM 1416 C CA . GLY A 1 194 ? -9.725 -2.177 18.908 1.00 98.00 194 GLY A CA 1
ATOM 1417 C C . GLY A 1 194 ? -8.830 -1.060 18.371 1.00 98.00 194 GLY A C 1
ATOM 1418 O O . GLY A 1 194 ? -9.298 -0.219 17.601 1.00 98.00 194 GLY A O 1
ATOM 1419 N N . LEU A 1 195 ? -7.566 -1.032 18.795 1.00 98.19 195 LEU A N 1
ATOM 1420 C CA . LEU A 1 195 ? -6.658 0.041 18.405 1.00 98.19 195 LEU A CA 1
ATOM 1421 C C . LEU A 1 195 ? -6.332 -0.078 16.913 1.00 98.19 195 LEU A C 1
ATOM 1423 O O . LEU A 1 195 ? -6.248 -1.190 16.371 1.00 98.19 195 LEU A O 1
ATOM 1427 N N . VAL A 1 196 ? -6.182 1.078 16.270 1.00 97.75 196 VAL A N 1
ATOM 1428 C CA . VAL A 1 196 ? -5.754 1.213 14.878 1.00 97.75 196 VAL A CA 1
ATOM 1429 C C . VAL A 1 196 ? -4.409 1.918 14.894 1.00 97.75 196 VAL A C 1
ATOM 1431 O O . VAL A 1 196 ? -4.337 3.072 15.311 1.00 97.75 196 VAL A O 1
ATOM 1434 N N . ASP A 1 197 ? -3.366 1.217 14.470 1.00 96.88 197 ASP A N 1
ATOM 1435 C CA . ASP A 1 197 ? -2.061 1.826 14.240 1.00 96.88 197 ASP A CA 1
ATOM 1436 C C . ASP A 1 197 ? -2.028 2.384 12.814 1.00 96.88 197 ASP A C 1
ATOM 1438 O O . ASP A 1 197 ? -2.132 1.633 11.844 1.00 96.88 197 ASP A O 1
ATOM 1442 N N . ALA A 1 198 ? -1.976 3.707 12.681 1.00 95.75 198 ALA A N 1
ATOM 1443 C CA . ALA A 1 198 ? -2.045 4.381 11.386 1.00 95.75 198 ALA A CA 1
ATOM 1444 C C . ALA A 1 198 ? -0.690 4.439 10.656 1.00 95.75 198 ALA A C 1
ATOM 1446 O O . ALA A 1 198 ? -0.668 4.738 9.460 1.00 95.75 198 ALA A O 1
ATOM 1447 N N . HIS A 1 199 ? 0.412 4.154 11.358 1.00 96.62 199 HIS A N 1
ATOM 1448 C CA . HIS A 1 199 ? 1.767 4.193 10.814 1.00 96.62 199 HIS A CA 1
ATOM 1449 C C . HIS A 1 199 ? 2.617 3.088 11.447 1.00 96.62 199 HIS A C 1
ATOM 1451 O O . HIS A 1 199 ? 3.540 3.329 12.228 1.00 96.62 199 HIS A O 1
ATOM 1457 N N . ALA A 1 200 ? 2.292 1.853 11.091 1.00 95.25 200 ALA A N 1
ATOM 1458 C CA . ALA A 1 200 ? 3.055 0.691 11.506 1.00 95.25 200 ALA A CA 1
ATOM 1459 C C . ALA A 1 200 ? 4.258 0.466 10.581 1.00 95.25 200 ALA A C 1
ATOM 1461 O O . ALA A 1 200 ? 4.254 0.877 9.425 1.00 95.25 200 ALA A O 1
ATOM 1462 N N . HIS A 1 201 ? 5.257 -0.254 11.086 1.00 94.94 201 HIS A N 1
ATOM 1463 C CA . HIS A 1 201 ? 6.327 -0.848 10.285 1.00 94.94 201 HIS A CA 1
ATOM 1464 C C . HIS A 1 201 ? 6.636 -2.238 10.825 1.00 94.94 201 HIS A C 1
ATOM 1466 O O . HIS A 1 201 ? 6.589 -2.478 12.036 1.00 94.94 201 HIS A O 1
ATOM 1472 N N . GLY A 1 202 ? 7.022 -3.154 9.947 1.00 91.19 202 GLY A N 1
ATOM 1473 C CA . GLY A 1 202 ? 7.589 -4.429 10.365 1.00 91.19 202 GLY A CA 1
ATOM 1474 C C . GLY A 1 202 ? 7.709 -5.427 9.221 1.00 91.19 202 GLY A C 1
ATOM 1475 O O . GLY A 1 202 ? 6.888 -5.407 8.303 1.00 91.19 202 GLY A O 1
ATOM 1476 N N . PRO A 1 203 ? 8.700 -6.333 9.278 1.00 91.75 203 PRO A N 1
ATOM 1477 C CA . PRO A 1 203 ? 8.880 -7.335 8.237 1.00 91.75 203 PRO A CA 1
ATOM 1478 C C . PRO A 1 203 ? 7.662 -8.260 8.176 1.00 91.75 203 PRO A C 1
ATOM 1480 O O . PRO A 1 203 ? 7.158 -8.700 9.217 1.00 91.75 203 PRO A O 1
ATOM 1483 N N . GLN A 1 204 ? 7.209 -8.574 6.963 1.00 95.94 204 GLN A N 1
ATOM 1484 C CA . GLN A 1 204 ? 6.150 -9.559 6.727 1.00 95.94 204 GLN A CA 1
ATOM 1485 C C . GLN A 1 204 ? 6.665 -10.840 6.087 1.00 95.94 204 GLN A C 1
ATOM 1487 O O . GLN A 1 204 ? 6.021 -11.873 6.248 1.00 95.94 204 GLN A O 1
ATOM 1492 N N . GLY A 1 205 ? 7.820 -10.793 5.431 1.00 93.94 205 GLY A N 1
ATOM 1493 C CA . GLY A 1 205 ? 8.515 -11.951 4.905 1.00 93.94 205 GLY A CA 1
ATOM 1494 C C . GLY A 1 205 ? 10.012 -11.700 4.761 1.00 93.94 205 GLY A C 1
ATOM 1495 O O . GLY A 1 205 ? 10.559 -10.717 5.264 1.00 93.94 205 GLY A O 1
ATOM 1496 N N . GLU A 1 206 ? 10.665 -12.645 4.102 1.00 91.50 206 GLU A N 1
ATOM 1497 C CA . GLU A 1 206 ? 12.052 -12.560 3.655 1.00 91.50 206 GLU A CA 1
ATOM 1498 C C . GLU A 1 206 ? 12.139 -13.302 2.320 1.00 91.50 206 GLU A C 1
ATOM 1500 O O . GLU A 1 206 ? 11.626 -14.416 2.221 1.00 91.50 206 GLU A O 1
ATOM 1505 N N . ASP A 1 207 ? 12.726 -12.681 1.295 1.00 89.44 207 ASP A N 1
ATOM 1506 C CA . ASP A 1 207 ? 12.831 -13.236 -0.064 1.00 89.44 207 ASP A CA 1
ATOM 1507 C C . ASP A 1 207 ? 11.495 -13.797 -0.599 1.00 89.44 207 ASP A C 1
ATOM 1509 O O . ASP A 1 207 ? 11.416 -14.933 -1.069 1.00 89.44 207 ASP A O 1
ATOM 1513 N N . ASP A 1 208 ? 10.421 -13.009 -0.468 1.00 90.31 208 ASP A N 1
ATOM 1514 C CA . ASP A 1 208 ? 9.044 -13.359 -0.856 1.00 90.31 208 ASP A CA 1
ATOM 1515 C C . ASP A 1 208 ? 8.443 -14.572 -0.107 1.00 90.31 208 ASP A C 1
ATOM 1517 O O . ASP A 1 208 ? 7.387 -15.097 -0.475 1.00 90.31 208 ASP A O 1
ATOM 1521 N N . LEU A 1 209 ? 9.070 -15.018 0.988 1.00 94.19 209 LEU A N 1
ATOM 1522 C CA . LEU A 1 209 ? 8.558 -16.076 1.858 1.00 94.19 209 LEU A CA 1
ATOM 1523 C C . LEU A 1 209 ? 7.858 -15.488 3.086 1.00 94.19 209 LEU A C 1
ATOM 1525 O O . LEU A 1 209 ? 8.487 -14.940 3.992 1.00 94.19 209 LEU A O 1
ATOM 1529 N N . ILE A 1 210 ? 6.537 -15.669 3.153 1.00 96.38 210 ILE A N 1
ATOM 1530 C CA . ILE A 1 210 ? 5.713 -15.223 4.281 1.00 96.38 210 ILE A CA 1
ATOM 1531 C C . ILE A 1 210 ? 5.673 -16.341 5.341 1.00 96.38 210 ILE A C 1
ATOM 1533 O O . ILE A 1 210 ? 5.224 -17.459 5.048 1.00 96.38 210 ILE A O 1
ATOM 1537 N N . PRO A 1 211 ? 6.102 -16.090 6.593 1.00 95.06 211 PRO A N 1
ATOM 1538 C CA . PRO A 1 211 ? 6.088 -17.095 7.640 1.00 95.06 211 PRO A CA 1
ATOM 1539 C C . PRO A 1 211 ? 4.657 -17.368 8.119 1.00 95.06 211 PRO A C 1
ATOM 1541 O O . PRO A 1 211 ? 3.825 -16.472 8.242 1.00 95.06 211 PRO A O 1
ATOM 1544 N N . GLN A 1 212 ? 4.378 -18.616 8.505 1.00 94.06 212 GLN A N 1
ATOM 1545 C CA . GLN A 1 212 ? 3.084 -18.980 9.110 1.00 94.06 212 GLN A CA 1
ATOM 1546 C C . GLN A 1 212 ? 2.878 -18.359 10.503 1.00 94.06 212 GLN A C 1
ATOM 1548 O O . GLN A 1 212 ? 1.758 -18.309 11.010 1.00 94.06 212 GLN A O 1
ATOM 1553 N N . GLN A 1 213 ? 3.959 -17.902 11.139 1.00 94.69 213 GLN A N 1
ATOM 1554 C CA . GLN A 1 213 ? 3.932 -17.177 12.403 1.00 94.69 213 GLN A CA 1
ATOM 1555 C C . GLN A 1 213 ? 4.860 -15.970 12.313 1.00 94.69 213 GLN A C 1
ATOM 1557 O O . GLN A 1 213 ? 6.072 -16.122 12.180 1.00 94.69 213 GLN A O 1
ATOM 1562 N N . ASN A 1 214 ? 4.288 -14.775 12.430 1.00 95.25 214 ASN A N 1
ATOM 1563 C CA . ASN A 1 214 ? 5.035 -13.528 12.512 1.00 95.25 214 ASN A CA 1
ATOM 1564 C C . ASN A 1 214 ? 4.934 -12.989 13.942 1.00 95.25 214 ASN A C 1
ATOM 1566 O O . ASN A 1 214 ? 3.876 -12.518 14.367 1.00 95.25 214 ASN A O 1
ATOM 1570 N N . TRP A 1 215 ? 6.027 -13.085 14.702 1.00 94.19 215 TRP A N 1
ATOM 1571 C CA . TRP A 1 215 ? 6.042 -12.678 16.108 1.00 94.19 215 TRP A CA 1
ATOM 1572 C C . TRP A 1 215 ? 5.715 -11.189 16.282 1.00 94.19 215 TRP A C 1
ATOM 1574 O O . TRP A 1 215 ? 5.028 -10.844 17.241 1.00 94.19 215 TRP A O 1
ATOM 1584 N N . SER A 1 216 ? 6.146 -10.325 15.353 1.00 93.75 216 SER A N 1
ATOM 1585 C CA . SER A 1 216 ? 5.886 -8.884 15.413 1.00 93.75 216 SER A CA 1
ATOM 1586 C C . SER A 1 216 ? 4.389 -8.615 15.274 1.00 93.75 216 SER A C 1
ATOM 1588 O O . SER A 1 216 ? 3.786 -7.965 16.129 1.00 93.75 216 SER A O 1
ATOM 1590 N N . SER A 1 217 ? 3.746 -9.207 14.265 1.00 95.62 217 SER A N 1
ATOM 1591 C CA . SER A 1 217 ? 2.298 -9.078 14.056 1.00 95.62 217 SER A CA 1
ATOM 1592 C C . SER A 1 217 ? 1.492 -9.637 15.238 1.00 95.62 217 SER A C 1
ATOM 1594 O O . SER A 1 217 ? 0.527 -9.014 15.682 1.00 95.62 217 SER A O 1
ATOM 1596 N N . ILE A 1 218 ? 1.907 -10.776 15.804 1.00 96.19 218 ILE A N 1
ATOM 1597 C CA . ILE A 1 218 ? 1.246 -11.387 16.970 1.00 96.19 218 ILE A CA 1
ATOM 1598 C C . ILE A 1 218 ? 1.372 -10.499 18.215 1.00 96.19 218 ILE A C 1
ATOM 1600 O O . ILE A 1 218 ? 0.387 -10.318 18.930 1.00 96.19 218 ILE A O 1
ATOM 1604 N N . VAL A 1 219 ? 2.554 -9.932 18.478 1.00 95.44 219 VAL A N 1
ATOM 1605 C CA . VAL A 1 219 ? 2.771 -9.032 19.621 1.00 95.44 219 VAL A CA 1
ATOM 1606 C C . VAL A 1 219 ? 1.946 -7.756 19.471 1.00 95.44 219 VAL A C 1
ATOM 1608 O O . VAL A 1 219 ? 1.269 -7.375 20.422 1.00 95.44 219 VAL A O 1
ATOM 1611 N N . ASN A 1 220 ? 1.922 -7.137 18.288 1.00 94.88 220 ASN A N 1
ATOM 1612 C CA . ASN A 1 220 ? 1.091 -5.956 18.033 1.00 94.88 220 ASN A CA 1
ATOM 1613 C C . ASN A 1 220 ? -0.396 -6.238 18.302 1.00 94.88 220 ASN A C 1
ATOM 1615 O O . ASN A 1 220 ? -1.061 -5.476 19.010 1.00 94.88 220 ASN A O 1
ATOM 1619 N N . LEU A 1 221 ? -0.900 -7.385 17.834 1.00 96.69 221 LEU A N 1
ATOM 1620 C CA . LEU A 1 221 ? -2.271 -7.807 18.113 1.00 96.69 221 LEU A CA 1
ATOM 1621 C C . LEU A 1 221 ? -2.515 -8.052 19.609 1.00 96.69 221 LEU A C 1
ATOM 1623 O O . LEU A 1 221 ? -3.538 -7.622 20.144 1.00 96.69 221 LEU A O 1
ATOM 1627 N N . ALA A 1 222 ? -1.574 -8.701 20.301 1.00 96.81 222 ALA A N 1
ATOM 1628 C CA . ALA A 1 222 ? -1.655 -8.950 21.741 1.00 96.81 222 ALA A CA 1
ATOM 1629 C C . ALA A 1 222 ? -1.647 -7.652 22.570 1.00 96.81 222 ALA A C 1
ATOM 1631 O O . ALA A 1 222 ? -2.280 -7.597 23.624 1.00 96.81 222 ALA A O 1
ATOM 1632 N N . MET A 1 223 ? -0.984 -6.605 22.073 1.00 96.62 223 MET A N 1
ATOM 1633 C CA . MET A 1 223 ? -0.973 -5.263 22.665 1.00 96.62 223 MET A CA 1
ATOM 1634 C C . MET A 1 223 ? -2.218 -4.430 22.313 1.00 96.62 223 MET A C 1
ATOM 1636 O O . MET A 1 223 ? -2.372 -3.315 22.807 1.00 96.62 223 MET A O 1
ATOM 1640 N N . GLY A 1 224 ? -3.141 -4.976 21.515 1.00 97.50 224 GLY A N 1
ATOM 1641 C CA . GLY A 1 224 ? -4.451 -4.388 21.236 1.00 97.50 224 GLY A CA 1
ATOM 1642 C C . GLY A 1 224 ? -4.583 -3.704 19.874 1.00 97.50 224 GLY A C 1
ATOM 1643 O O . GLY A 1 224 ? -5.688 -3.257 19.551 1.00 97.50 224 GLY A O 1
ATOM 1644 N N . ALA A 1 225 ? -3.520 -3.648 19.061 1.00 97.81 225 ALA A N 1
ATOM 1645 C CA . ALA A 1 225 ? -3.594 -3.174 17.680 1.00 97.81 225 ALA A CA 1
ATOM 1646 C C . ALA A 1 225 ? -4.315 -4.218 16.821 1.00 97.81 225 ALA A C 1
ATOM 1648 O O . ALA A 1 225 ? -3.773 -5.255 16.454 1.00 97.81 225 ALA A O 1
ATOM 1649 N N . THR A 1 226 ? -5.584 -3.962 16.520 1.00 98.12 226 THR A N 1
ATOM 1650 C CA . THR A 1 226 ? -6.426 -4.882 15.734 1.00 98.12 226 THR A CA 1
ATOM 1651 C C . THR A 1 226 ? -6.420 -4.564 14.246 1.00 98.12 226 THR A C 1
ATOM 1653 O O . THR A 1 226 ? -6.882 -5.373 13.442 1.00 98.12 226 THR A O 1
ATOM 1656 N N . THR A 1 227 ? -5.931 -3.384 13.871 1.00 98.50 227 THR A N 1
ATOM 1657 C CA . THR A 1 227 ? -5.764 -2.930 12.490 1.00 98.50 227 THR A CA 1
ATOM 1658 C C . THR A 1 227 ? -4.480 -2.116 12.402 1.00 98.50 227 THR A C 1
ATOM 1660 O O . THR A 1 227 ? -4.196 -1.344 13.316 1.00 98.50 227 THR A O 1
ATOM 1663 N N . ILE A 1 228 ? -3.732 -2.292 11.319 1.00 97.62 228 ILE A N 1
ATOM 1664 C CA . ILE A 1 228 ? -2.531 -1.521 11.012 1.00 97.62 228 ILE A CA 1
ATOM 1665 C C . ILE A 1 228 ? -2.631 -0.930 9.607 1.00 97.62 228 ILE A C 1
ATOM 1667 O O . ILE A 1 228 ? -3.238 -1.538 8.720 1.00 97.62 228 ILE A O 1
ATOM 1671 N N . HIS A 1 229 ? -2.005 0.221 9.410 1.00 97.94 229 HIS A N 1
ATOM 1672 C CA . HIS A 1 229 ? -1.645 0.760 8.110 1.00 97.94 229 HIS A CA 1
ATOM 1673 C C . HIS A 1 229 ? -0.119 0.898 8.045 1.00 97.94 229 HIS A C 1
ATOM 1675 O O . HIS A 1 229 ? 0.464 1.631 8.840 1.00 97.94 229 HIS A O 1
ATOM 1681 N N . ASP A 1 230 ? 0.517 0.162 7.134 1.00 97.62 230 ASP A N 1
ATOM 1682 C CA . ASP A 1 230 ? 1.963 0.204 6.893 1.00 97.62 230 ASP A CA 1
ATOM 1683 C C . ASP A 1 230 ? 2.251 1.051 5.635 1.00 97.62 230 ASP A C 1
ATOM 1685 O O . ASP A 1 230 ? 1.938 0.613 4.519 1.00 97.62 230 ASP A O 1
ATOM 1689 N N . PRO A 1 231 ? 2.802 2.271 5.779 1.00 96.81 231 PRO A N 1
ATOM 1690 C CA . PRO A 1 231 ? 3.015 3.188 4.668 1.00 96.81 231 PRO A CA 1
ATOM 1691 C C . PRO A 1 231 ? 4.338 2.947 3.922 1.00 96.81 231 PRO A C 1
ATOM 1693 O O . PRO A 1 231 ? 4.752 3.818 3.160 1.00 96.81 231 PRO A O 1
ATOM 1696 N N . SER A 1 232 ? 5.056 1.847 4.174 1.00 95.19 232 SER A N 1
ATOM 1697 C CA . SER A 1 232 ? 6.297 1.519 3.466 1.00 95.19 232 SER A CA 1
ATOM 1698 C C . SER A 1 232 ? 6.690 0.057 3.685 1.00 95.19 232 SER A C 1
ATOM 1700 O O . SER A 1 232 ? 7.449 -0.264 4.600 1.00 95.19 232 SER A O 1
ATOM 1702 N N . SER A 1 233 ? 6.274 -0.818 2.773 1.00 95.44 233 SER A N 1
ATOM 1703 C CA . SER A 1 233 ? 6.601 -2.245 2.835 1.00 95.44 233 SER A CA 1
ATOM 1704 C C . SER A 1 233 ? 6.994 -2.796 1.461 1.00 95.44 233 SER A C 1
ATOM 1706 O O . SER A 1 233 ? 7.159 -2.041 0.504 1.00 95.44 233 SER A O 1
ATOM 1708 N N . ARG A 1 234 ? 7.156 -4.118 1.353 1.00 94.50 234 ARG A N 1
ATOM 1709 C CA . ARG A 1 234 ? 7.260 -4.820 0.064 1.00 94.50 234 ARG A CA 1
ATOM 1710 C C . ARG A 1 234 ? 5.901 -5.389 -0.311 1.00 94.50 234 ARG A C 1
ATOM 1712 O O . ARG A 1 234 ? 5.350 -6.176 0.460 1.00 94.50 234 ARG A O 1
ATOM 1719 N N . ALA A 1 235 ? 5.369 -5.033 -1.477 1.00 94.75 235 ALA A N 1
ATOM 1720 C CA . ALA A 1 235 ? 4.061 -5.468 -1.962 1.00 94.75 235 ALA A CA 1
ATOM 1721 C C . ALA A 1 235 ? 3.945 -6.997 -2.006 1.00 94.75 235 ALA A C 1
ATOM 1723 O O . ALA A 1 235 ? 2.954 -7.551 -1.521 1.00 94.75 235 ALA A O 1
ATOM 1724 N N . ALA A 1 236 ? 4.993 -7.671 -2.497 1.00 93.69 236 ALA A N 1
ATOM 1725 C CA . ALA A 1 236 ? 5.069 -9.130 -2.591 1.00 93.69 236 ALA A CA 1
ATOM 1726 C C . ALA A 1 236 ? 4.958 -9.845 -1.229 1.00 93.69 236 ALA A C 1
ATOM 1728 O O . ALA A 1 236 ? 4.534 -10.997 -1.169 1.00 93.69 236 ALA A O 1
ATOM 1729 N N . GLU A 1 237 ? 5.265 -9.161 -0.124 1.00 96.25 237 GLU A N 1
ATOM 1730 C CA . GLU A 1 237 ? 5.167 -9.717 1.226 1.00 96.25 237 GLU A CA 1
ATOM 1731 C C . GLU A 1 237 ? 3.894 -9.242 1.950 1.00 96.25 237 GLU A C 1
ATOM 1733 O O . GLU A 1 237 ? 3.106 -10.057 2.435 1.00 96.25 237 GLU A O 1
ATOM 1738 N N . ILE A 1 238 ? 3.660 -7.924 2.026 1.00 97.62 238 ILE A N 1
ATOM 1739 C CA . ILE A 1 238 ? 2.593 -7.324 2.848 1.00 97.62 238 ILE A CA 1
ATOM 1740 C C . ILE A 1 238 ? 1.195 -7.674 2.340 1.00 97.62 238 ILE A C 1
ATOM 1742 O O . ILE A 1 238 ? 0.303 -7.944 3.150 1.00 97.62 238 ILE A O 1
ATOM 1746 N N . PHE A 1 239 ? 0.978 -7.715 1.020 1.00 97.31 239 PHE A N 1
ATOM 1747 C CA . PHE A 1 239 ? -0.343 -8.019 0.470 1.00 97.31 239 PHE A CA 1
ATOM 1748 C C . PHE A 1 239 ? -0.662 -9.505 0.590 1.00 97.31 239 PHE A C 1
ATOM 1750 O O . PHE A 1 239 ? -1.776 -9.841 1.002 1.00 97.31 239 PHE A O 1
ATOM 1757 N N . VAL A 1 240 ? 0.331 -10.376 0.387 1.00 95.81 240 VAL A N 1
ATOM 1758 C CA . VAL A 1 240 ? 0.208 -11.819 0.642 1.00 95.81 240 VAL A CA 1
ATOM 1759 C C . VAL A 1 240 ? -0.075 -12.079 2.122 1.00 95.81 240 VAL A C 1
ATOM 1761 O O . VAL A 1 240 ? -1.003 -12.821 2.450 1.00 95.81 240 VAL A O 1
ATOM 1764 N N . ALA A 1 241 ? 0.639 -11.414 3.036 1.00 97.44 241 ALA A N 1
ATOM 1765 C CA . ALA A 1 241 ? 0.348 -11.481 4.466 1.00 97.44 241 ALA A CA 1
ATOM 1766 C C . ALA A 1 241 ? -1.076 -10.985 4.784 1.00 97.44 241 ALA A C 1
ATOM 1768 O O . ALA A 1 241 ? -1.778 -11.615 5.577 1.00 97.44 241 ALA A O 1
ATOM 1769 N N . SER A 1 242 ? -1.550 -9.919 4.125 1.00 97.31 242 SER A N 1
ATOM 1770 C CA . SER A 1 242 ? -2.929 -9.424 4.267 1.00 97.31 242 SER A CA 1
ATOM 1771 C C . SER A 1 242 ? -3.961 -10.481 3.854 1.00 97.31 242 SER A C 1
ATOM 1773 O O . SER A 1 242 ? -4.961 -10.691 4.543 1.00 97.31 242 SER A O 1
ATOM 1775 N N . GLU A 1 243 ? -3.717 -11.200 2.759 1.00 96.75 243 GLU A N 1
ATOM 1776 C CA . GLU A 1 243 ? -4.616 -12.235 2.251 1.00 96.75 243 GLU A CA 1
ATOM 1777 C C . GLU A 1 243 ? -4.577 -13.492 3.123 1.00 96.75 243 GLU A C 1
ATOM 1779 O O . GLU A 1 243 ? -5.623 -14.056 3.463 1.00 96.75 243 GLU A O 1
ATOM 1784 N N . MET A 1 244 ? -3.389 -13.904 3.569 1.00 97.25 244 MET A N 1
ATOM 1785 C CA . MET A 1 244 ? -3.219 -14.985 4.541 1.00 97.25 244 MET A CA 1
ATOM 1786 C C . MET A 1 244 ? -3.930 -14.662 5.859 1.00 97.25 244 MET A C 1
ATOM 1788 O O . MET A 1 244 ? -4.612 -15.524 6.414 1.00 97.25 244 MET A O 1
ATOM 1792 N N . GLN A 1 245 ? -3.837 -13.420 6.336 1.00 97.00 245 GLN A N 1
ATOM 1793 C CA . GLN A 1 245 ? -4.547 -12.952 7.524 1.00 97.00 245 GLN A CA 1
ATOM 1794 C C . GLN A 1 245 ? -6.063 -13.009 7.308 1.00 97.00 245 GLN A C 1
ATOM 1796 O O . GLN A 1 245 ? -6.785 -13.586 8.121 1.00 97.00 245 GLN A O 1
ATOM 1801 N N . ARG A 1 246 ? -6.562 -12.464 6.191 1.00 96.88 246 ARG A N 1
ATOM 1802 C CA . ARG A 1 246 ? -7.997 -12.452 5.850 1.00 96.88 246 ARG A CA 1
ATOM 1803 C C . ARG A 1 246 ? -8.592 -13.849 5.688 1.00 96.88 246 ARG A C 1
ATOM 1805 O O . ARG A 1 246 ? -9.787 -14.025 5.910 1.00 96.88 246 ARG A O 1
ATOM 1812 N N . THR A 1 247 ? -7.785 -14.828 5.291 1.00 97.12 247 THR A N 1
ATOM 1813 C CA . THR A 1 247 ? -8.189 -16.234 5.123 1.00 97.12 247 THR A CA 1
ATOM 1814 C C . THR A 1 247 ? -7.916 -17.093 6.362 1.00 97.12 247 THR A C 1
ATOM 1816 O O . THR A 1 247 ? -8.108 -18.306 6.312 1.00 97.12 247 THR A O 1
ATOM 1819 N N . GLY A 1 248 ? -7.476 -16.490 7.474 1.00 95.69 248 GLY A N 1
ATOM 1820 C CA . GLY A 1 248 ? -7.226 -17.187 8.741 1.00 95.69 248 GLY A CA 1
ATOM 1821 C C . GLY A 1 248 ? -5.989 -18.093 8.735 1.00 95.69 248 GLY A C 1
ATOM 1822 O O . GLY A 1 248 ? -5.822 -18.912 9.636 1.00 95.69 248 GLY A O 1
ATOM 1823 N N . LYS A 1 249 ? -5.110 -17.974 7.731 1.00 96.31 249 LYS A N 1
ATOM 1824 C CA . LYS A 1 249 ? -3.865 -18.758 7.632 1.00 96.31 249 LYS A CA 1
ATOM 1825 C C . LYS A 1 249 ? -2.786 -18.275 8.596 1.00 96.31 249 LYS A C 1
ATOM 1827 O O . LYS A 1 249 ? -1.952 -19.078 9.001 1.00 96.31 249 LYS A O 1
ATOM 1832 N N . ILE A 1 250 ? -2.799 -16.989 8.947 1.00 96.75 250 ILE A N 1
ATOM 1833 C CA . ILE A 1 250 ? -1.903 -16.396 9.946 1.00 96.75 250 ILE A CA 1
ATOM 1834 C C . ILE A 1 250 ? -2.690 -15.536 10.935 1.00 96.75 250 ILE A C 1
ATOM 1836 O O . ILE A 1 250 ? -3.736 -14.977 10.603 1.00 96.75 250 ILE A O 1
ATOM 1840 N N . ILE A 1 251 ? -2.157 -15.407 12.150 1.00 96.62 251 ILE A N 1
ATOM 1841 C CA . ILE A 1 251 ? -2.677 -14.499 13.176 1.00 96.62 251 ILE A CA 1
ATOM 1842 C C . ILE A 1 251 ? -1.940 -13.165 13.055 1.00 96.62 251 ILE A C 1
ATOM 1844 O O . ILE A 1 251 ? -0.736 -13.096 13.294 1.00 96.62 251 ILE A O 1
ATOM 1848 N N . ALA A 1 252 ? -2.671 -12.111 12.706 1.00 97.06 252 ALA A N 1
ATOM 1849 C CA . ALA A 1 252 ? -2.160 -10.751 12.585 1.00 97.06 252 ALA A CA 1
ATOM 1850 C C . ALA A 1 252 ? -3.313 -9.735 12.742 1.00 97.06 252 ALA A C 1
ATOM 1852 O O . ALA A 1 252 ? -4.483 -10.121 12.618 1.00 97.06 252 ALA A O 1
ATOM 1853 N N . PRO A 1 253 ? -3.016 -8.447 13.003 1.00 97.62 253 PRO A N 1
ATOM 1854 C CA . PRO A 1 253 ? -3.986 -7.367 12.846 1.00 97.62 253 PRO A CA 1
ATOM 1855 C C . PRO A 1 253 ? -4.539 -7.338 11.418 1.00 97.62 253 PRO A C 1
ATOM 1857 O O . PRO A 1 253 ? -3.921 -7.869 10.501 1.00 97.62 253 PRO A O 1
ATOM 1860 N N . ARG A 1 254 ? -5.671 -6.668 11.191 1.00 97.81 254 ARG A N 1
ATOM 1861 C CA . ARG A 1 254 ? -6.094 -6.345 9.823 1.00 97.81 254 ARG A CA 1
ATOM 1862 C C . ARG A 1 254 ? -5.044 -5.449 9.173 1.00 97.81 254 ARG A C 1
ATOM 1864 O O . ARG A 1 254 ? -4.744 -4.392 9.717 1.00 97.81 254 ARG A O 1
ATOM 1871 N N . ILE A 1 255 ? -4.530 -5.865 8.023 1.00 97.69 255 ILE A N 1
ATOM 1872 C CA . ILE A 1 255 ? -3.413 -5.195 7.357 1.00 97.69 255 ILE A CA 1
ATOM 1873 C C . ILE A 1 255 ? -3.931 -4.316 6.221 1.00 97.69 255 ILE A C 1
ATOM 1875 O O . ILE A 1 255 ? -4.656 -4.782 5.341 1.00 97.69 255 ILE A O 1
ATOM 1879 N N . PHE A 1 256 ? -3.518 -3.058 6.243 1.00 97.94 256 PHE A N 1
ATOM 1880 C CA . PHE A 1 256 ? -3.595 -2.108 5.145 1.00 97.94 256 PHE A CA 1
ATOM 1881 C C . PHE A 1 256 ? -2.177 -1.624 4.843 1.00 97.94 256 PHE A C 1
ATOM 1883 O O . PHE A 1 256 ? -1.368 -1.502 5.758 1.00 97.94 256 PHE A O 1
ATOM 1890 N N . SER A 1 257 ? -1.848 -1.361 3.581 1.00 98.19 257 SER A N 1
ATOM 1891 C CA . SER A 1 257 ? -0.521 -0.858 3.226 1.00 98.19 257 SER A CA 1
ATOM 1892 C C . SER A 1 257 ? -0.529 -0.131 1.891 1.00 98.19 257 SER A C 1
ATOM 1894 O O . SER A 1 257 ? -1.436 -0.334 1.073 1.00 98.19 257 SER A O 1
ATOM 1896 N N . THR A 1 258 ? 0.502 0.685 1.688 1.00 97.94 258 THR A N 1
ATOM 1897 C CA . THR A 1 258 ? 0.846 1.269 0.394 1.00 97.94 258 THR A CA 1
ATOM 1898 C C . THR A 1 258 ? 1.633 0.320 -0.505 1.00 97.94 258 THR A C 1
ATOM 1900 O O . THR A 1 258 ? 1.757 0.613 -1.687 1.00 97.94 258 THR A O 1
ATOM 1903 N N . GLY A 1 259 ? 2.183 -0.778 0.031 1.00 96.38 259 GLY A N 1
ATOM 1904 C CA . GLY A 1 259 ? 3.246 -1.526 -0.647 1.00 96.38 259 GLY A CA 1
ATOM 1905 C C . GLY A 1 259 ? 4.531 -0.699 -0.694 1.00 96.38 259 GLY A C 1
ATOM 1906 O O . GLY A 1 259 ? 4.825 0.034 0.262 1.00 96.38 259 GLY A O 1
ATOM 1907 N N . GLU A 1 260 ? 5.274 -0.783 -1.798 1.00 94.50 260 GLU A N 1
ATOM 1908 C CA . GLU A 1 260 ? 6.460 0.044 -2.009 1.00 94.50 260 GLU A CA 1
ATOM 1909 C C . GLU A 1 260 ? 6.112 1.534 -2.017 1.00 94.50 260 GLU A C 1
ATOM 1911 O O . GLU A 1 260 ? 5.047 1.976 -2.457 1.00 94.50 260 GLU A O 1
ATOM 1916 N N . VAL A 1 261 ? 7.069 2.343 -1.576 1.00 96.12 261 VAL A N 1
ATOM 1917 C CA . VAL A 1 261 ? 6.953 3.795 -1.659 1.00 96.12 261 VAL A CA 1
ATOM 1918 C C . VAL A 1 261 ? 7.255 4.281 -3.078 1.00 96.12 261 VAL A C 1
ATOM 1920 O O . VAL A 1 261 ? 8.138 3.760 -3.758 1.00 96.12 261 VAL A O 1
ATOM 1923 N N . ILE A 1 262 ? 6.580 5.343 -3.510 1.00 96.88 262 ILE A N 1
ATOM 1924 C CA . ILE A 1 262 ? 6.911 6.066 -4.742 1.00 96.88 262 ILE A CA 1
ATOM 1925 C C . ILE A 1 262 ? 8.109 6.974 -4.429 1.00 96.88 262 ILE A C 1
ATOM 1927 O O . ILE A 1 262 ? 7.942 8.136 -4.042 1.00 96.88 262 ILE A O 1
ATOM 1931 N N . TYR A 1 263 ? 9.322 6.420 -4.532 1.00 95.25 263 TYR A N 1
ATOM 1932 C CA . TYR A 1 263 ? 10.552 7.047 -4.040 1.00 95.25 263 TYR A CA 1
ATOM 1933 C C . TYR A 1 263 ? 11.227 7.956 -5.075 1.00 95.25 263 TYR A C 1
ATOM 1935 O O . TYR A 1 263 ? 11.699 7.507 -6.116 1.00 95.25 263 TYR A O 1
ATOM 1943 N N . GLY A 1 264 ? 11.356 9.246 -4.773 1.00 92.81 264 GLY A N 1
ATOM 1944 C CA . GLY A 1 264 ? 11.936 10.231 -5.693 1.00 92.81 264 GLY A CA 1
ATOM 1945 C C . GLY A 1 264 ? 13.447 10.448 -5.593 1.00 92.81 264 GLY A C 1
ATOM 1946 O O . GLY A 1 264 ? 14.002 11.189 -6.409 1.00 92.81 264 GLY A O 1
ATOM 1947 N N . ALA A 1 265 ? 14.138 9.834 -4.626 1.00 88.19 265 ALA A N 1
ATOM 1948 C CA . ALA A 1 265 ? 15.597 9.905 -4.547 1.00 88.19 265 ALA A CA 1
ATOM 1949 C C . ALA A 1 265 ? 16.240 8.724 -5.286 1.00 88.19 265 ALA A C 1
ATOM 1951 O O . ALA A 1 265 ? 15.727 7.608 -5.274 1.00 88.19 265 ALA A O 1
ATOM 1952 N N . LYS A 1 266 ? 17.374 8.970 -5.951 1.00 84.94 266 LYS A N 1
ATOM 1953 C CA . LYS A 1 266 ? 18.058 7.953 -6.758 1.00 84.94 266 LYS A CA 1
ATOM 1954 C C . LYS A 1 266 ? 18.516 6.780 -5.887 1.00 84.94 266 LYS A C 1
ATOM 1956 O O . LYS A 1 266 ? 19.538 6.865 -5.212 1.00 84.94 266 LYS A O 1
ATOM 1961 N N . SER A 1 267 ? 17.775 5.684 -5.956 1.00 82.38 267 SER A N 1
ATOM 1962 C CA . SER A 1 267 ? 18.107 4.399 -5.350 1.00 82.38 267 SER A CA 1
ATOM 1963 C C . SER A 1 267 ? 17.802 3.300 -6.363 1.00 82.38 267 SER A C 1
ATOM 1965 O O . SER A 1 267 ? 16.682 3.274 -6.872 1.00 82.38 267 SER A O 1
ATOM 1967 N N . PRO A 1 268 ? 18.753 2.406 -6.689 1.00 72.38 268 PRO A N 1
ATOM 1968 C CA . PRO A 1 268 ? 18.552 1.439 -7.757 1.00 72.38 268 PRO A CA 1
ATOM 1969 C C . PRO A 1 268 ? 17.289 0.601 -7.619 1.00 72.38 268 PRO A C 1
ATOM 1971 O O . PRO A 1 268 ? 16.643 0.350 -8.622 1.00 72.38 268 PRO A O 1
ATOM 1974 N N . GLU A 1 269 ? 16.921 0.206 -6.405 1.00 78.19 269 GLU A N 1
ATOM 1975 C CA . GLU A 1 269 ? 15.848 -0.765 -6.164 1.00 78.19 269 GLU A CA 1
ATOM 1976 C C . GLU A 1 269 ? 14.444 -0.155 -6.124 1.00 78.19 269 GLU A C 1
ATOM 1978 O O . GLU A 1 269 ? 13.474 -0.861 -6.381 1.00 78.19 269 GLU A O 1
ATOM 1983 N N . VAL A 1 270 ? 14.330 1.140 -5.813 1.00 85.69 270 VAL A N 1
ATOM 1984 C CA . VAL A 1 270 ? 13.036 1.763 -5.473 1.00 85.69 270 VAL A CA 1
ATOM 1985 C C . VAL A 1 270 ? 12.766 3.093 -6.180 1.00 85.69 270 VAL A C 1
ATOM 1987 O O . VAL A 1 270 ? 11.759 3.740 -5.916 1.00 85.69 270 VAL A O 1
ATOM 1990 N N . TYR A 1 271 ? 13.665 3.557 -7.052 1.00 92.56 271 TYR A N 1
ATOM 1991 C CA . TYR A 1 271 ? 13.516 4.866 -7.686 1.00 92.56 271 TYR A CA 1
ATOM 1992 C C . TYR A 1 271 ? 12.328 4.930 -8.656 1.00 92.56 271 TYR A C 1
ATOM 1994 O O . TYR A 1 271 ? 12.274 4.184 -9.634 1.00 92.56 271 TYR A O 1
ATOM 2002 N N . ALA A 1 272 ? 11.444 5.898 -8.410 1.00 93.62 272 ALA A N 1
ATOM 2003 C CA . ALA A 1 272 ? 10.322 6.293 -9.250 1.00 93.62 272 ALA A CA 1
ATOM 2004 C C . ALA A 1 272 ? 10.576 7.689 -9.855 1.00 93.62 272 ALA A C 1
ATOM 2006 O O . ALA A 1 272 ? 10.383 8.740 -9.228 1.00 93.62 272 ALA A O 1
ATOM 2007 N N . GLU A 1 273 ? 11.046 7.703 -11.099 1.00 93.94 273 GLU A N 1
ATOM 2008 C CA . GLU A 1 273 ? 11.238 8.891 -11.922 1.00 93.94 273 GLU A CA 1
ATOM 2009 C C . GLU A 1 273 ? 9.896 9.409 -12.446 1.00 93.94 273 GLU A C 1
ATOM 2011 O O . GLU A 1 273 ? 9.310 8.834 -13.360 1.00 93.94 273 GLU A O 1
ATOM 2016 N N . ILE A 1 274 ? 9.465 10.560 -11.926 1.00 95.75 274 ILE A N 1
ATOM 2017 C CA . ILE A 1 274 ? 8.222 11.218 -12.339 1.00 95.75 274 ILE A CA 1
ATOM 2018 C C . ILE A 1 274 ? 8.543 12.490 -13.123 1.00 95.75 274 ILE A C 1
ATOM 2020 O O . ILE A 1 274 ? 8.893 13.524 -12.546 1.00 95.75 274 ILE A O 1
ATOM 2024 N N . ASN A 1 275 ? 8.394 12.450 -14.445 1.00 95.25 275 ASN A N 1
ATOM 2025 C CA . ASN A 1 275 ? 8.568 13.606 -15.329 1.00 95.25 275 ASN A CA 1
ATOM 2026 C C . ASN A 1 275 ? 7.256 14.081 -15.959 1.00 95.25 275 ASN A C 1
ATOM 2028 O O . ASN A 1 275 ? 7.178 15.245 -16.364 1.00 95.25 275 ASN A O 1
ATOM 2032 N N . SER A 1 276 ? 6.217 13.253 -15.925 1.00 96.44 276 SER A N 1
ATOM 2033 C CA . SER A 1 276 ? 4.882 13.501 -16.467 1.00 96.44 276 SER A CA 1
ATOM 2034 C C . SER A 1 276 ? 3.778 13.028 -15.509 1.00 96.44 276 SER A C 1
ATOM 2036 O O . SER A 1 276 ? 4.062 12.452 -14.458 1.00 96.44 276 SER A O 1
ATOM 2038 N N . TYR A 1 277 ? 2.517 13.329 -15.832 1.00 97.56 277 TYR A N 1
ATOM 2039 C CA . TYR A 1 277 ? 1.373 12.774 -15.099 1.00 97.56 277 TYR A CA 1
ATOM 2040 C C . TYR A 1 277 ? 1.261 11.265 -15.338 1.00 97.56 277 TYR A C 1
ATOM 2042 O O . TYR A 1 277 ? 0.943 10.514 -14.425 1.00 97.56 277 TYR A O 1
ATOM 2050 N N . GLU A 1 278 ? 1.582 10.831 -16.552 1.00 95.62 278 GLU A N 1
ATOM 2051 C CA . GLU A 1 278 ? 1.540 9.446 -16.999 1.00 95.62 278 GLU A CA 1
ATOM 2052 C C . GLU A 1 278 ? 2.536 8.571 -16.230 1.00 95.62 278 GLU A C 1
ATOM 2054 O O . GLU A 1 278 ? 2.182 7.453 -15.866 1.00 95.62 278 GLU A O 1
ATOM 2059 N N . ASP A 1 279 ? 3.727 9.094 -15.905 1.00 95.38 279 ASP A N 1
ATOM 2060 C CA . ASP A 1 279 ? 4.687 8.394 -15.037 1.00 95.38 279 ASP A CA 1
ATOM 2061 C C . ASP A 1 279 ? 4.078 8.140 -13.648 1.00 95.38 279 ASP A C 1
ATOM 2063 O O . ASP A 1 279 ? 4.061 7.013 -13.165 1.00 95.38 279 ASP A O 1
ATOM 2067 N N . ALA A 1 280 ? 3.498 9.180 -13.035 1.00 97.56 280 ALA A N 1
ATOM 2068 C CA . ALA A 1 280 ? 2.861 9.061 -11.724 1.00 97.56 280 ALA A CA 1
ATOM 2069 C C . ALA A 1 280 ? 1.650 8.113 -11.752 1.00 97.56 280 ALA A C 1
ATOM 2071 O O . ALA A 1 280 ? 1.428 7.356 -10.810 1.00 97.56 280 ALA A O 1
ATOM 2072 N N . LEU A 1 281 ? 0.865 8.148 -12.831 1.00 97.56 281 LEU A N 1
ATOM 2073 C CA . LEU A 1 281 ? -0.287 7.274 -13.016 1.00 97.56 281 LEU A CA 1
ATOM 2074 C C . LEU A 1 281 ? 0.121 5.806 -13.155 1.00 97.56 281 LEU A C 1
ATOM 2076 O O . LEU A 1 281 ? -0.565 4.951 -12.601 1.00 97.56 281 LEU A O 1
ATOM 2080 N N . ALA A 1 282 ? 1.224 5.517 -13.850 1.00 95.56 282 ALA A N 1
ATOM 2081 C CA . ALA A 1 282 ? 1.759 4.165 -13.959 1.00 95.56 282 ALA A CA 1
ATOM 2082 C C . ALA A 1 282 ? 2.136 3.601 -12.579 1.00 95.56 282 ALA A C 1
ATOM 2084 O O . ALA A 1 282 ? 1.659 2.527 -12.222 1.00 95.56 282 ALA A O 1
ATOM 2085 N N . ASP A 1 283 ? 2.886 4.355 -11.765 1.00 96.81 283 ASP A N 1
ATOM 2086 C CA . ASP A 1 283 ? 3.254 3.932 -10.404 1.00 96.81 283 ASP A CA 1
ATOM 2087 C C . ASP A 1 283 ? 2.026 3.708 -9.504 1.00 96.81 283 ASP A C 1
ATOM 2089 O O . ASP A 1 283 ? 1.933 2.697 -8.807 1.00 96.81 283 ASP A O 1
ATOM 2093 N N . VAL A 1 284 ? 1.047 4.620 -9.550 1.00 98.00 284 VAL A N 1
ATOM 2094 C CA . VAL A 1 284 ? -0.208 4.497 -8.790 1.00 98.00 284 VAL A CA 1
ATOM 2095 C C . VAL A 1 284 ? -0.992 3.254 -9.215 1.00 98.00 284 VAL A C 1
ATOM 2097 O O . VAL A 1 284 ? -1.449 2.491 -8.365 1.00 98.00 284 VAL A O 1
ATOM 2100 N N . ARG A 1 285 ? -1.148 3.019 -10.523 1.00 97.25 285 ARG A N 1
ATOM 2101 C CA . ARG A 1 285 ? -1.880 1.855 -11.041 1.00 97.25 285 ARG A CA 1
ATOM 2102 C C . ARG A 1 285 ? -1.182 0.542 -10.747 1.00 97.25 285 ARG A C 1
ATOM 2104 O O . ARG A 1 285 ? -1.873 -0.429 -10.448 1.00 97.25 285 ARG A O 1
ATOM 2111 N N . ARG A 1 286 ? 0.150 0.517 -10.791 1.00 96.38 286 ARG A N 1
ATOM 2112 C CA . ARG A 1 286 ? 0.948 -0.646 -10.401 1.00 96.38 286 ARG A CA 1
ATOM 2113 C C . ARG A 1 286 ? 0.650 -1.042 -8.954 1.00 96.38 286 ARG A C 1
ATOM 2115 O O . ARG A 1 286 ? 0.158 -2.144 -8.726 1.00 96.38 286 ARG A O 1
ATOM 2122 N N . LEU A 1 287 ? 0.823 -0.115 -8.009 1.00 97.56 287 LEU A N 1
ATOM 2123 C CA . LEU A 1 287 ? 0.560 -0.364 -6.584 1.00 97.56 287 LEU A CA 1
ATOM 2124 C C . LEU A 1 287 ? -0.911 -0.742 -6.333 1.00 97.56 287 LEU A C 1
ATOM 2126 O O . LEU A 1 287 ? -1.214 -1.658 -5.567 1.00 97.56 287 LEU A O 1
ATOM 2130 N N . LYS A 1 288 ? -1.855 -0.090 -7.025 1.00 97.44 288 LYS A N 1
ATOM 2131 C CA . LYS A 1 288 ? -3.281 -0.449 -6.973 1.00 97.44 288 LYS A CA 1
ATOM 2132 C C . LYS A 1 288 ? -3.539 -1.881 -7.434 1.00 97.44 288 LYS A C 1
ATOM 2134 O O . LYS A 1 288 ? -4.327 -2.590 -6.813 1.00 97.44 288 LYS A O 1
ATOM 2139 N N . ALA A 1 289 ? -2.905 -2.295 -8.531 1.00 95.88 289 ALA A N 1
ATOM 2140 C CA . ALA A 1 289 ? -3.040 -3.640 -9.074 1.00 95.88 289 ALA A CA 1
ATOM 2141 C C . ALA A 1 289 ? -2.464 -4.699 -8.123 1.00 95.88 289 ALA A C 1
ATOM 2143 O O . ALA A 1 289 ? -3.002 -5.801 -8.061 1.00 95.88 289 ALA A O 1
ATOM 2144 N N . GLU A 1 290 ? -1.415 -4.369 -7.369 1.00 95.25 290 GLU A N 1
ATOM 2145 C CA . GLU A 1 290 ? -0.805 -5.242 -6.356 1.00 95.25 290 GLU A CA 1
ATOM 2146 C C . GLU A 1 290 ? -1.661 -5.394 -5.087 1.00 95.25 290 GLU A C 1
ATOM 2148 O O . GLU A 1 290 ? -1.545 -6.399 -4.390 1.00 95.25 290 GLU A O 1
ATOM 2153 N N . GLY A 1 291 ? -2.565 -4.447 -4.813 1.00 95.88 291 GLY A N 1
ATOM 2154 C CA . GLY A 1 291 ? -3.511 -4.518 -3.693 1.00 95.88 291 GLY A CA 1
ATOM 2155 C C . GLY A 1 291 ? -3.561 -3.271 -2.813 1.00 95.88 291 GLY A C 1
ATOM 2156 O O . GLY A 1 291 ? -4.311 -3.244 -1.831 1.00 95.88 291 GLY A O 1
ATOM 2157 N N . ALA A 1 292 ? -2.795 -2.231 -3.148 1.00 97.88 292 ALA A N 1
ATOM 2158 C CA . ALA A 1 292 ? -2.778 -0.993 -2.389 1.00 97.88 292 ALA A CA 1
ATOM 2159 C C . ALA A 1 292 ? -4.115 -0.238 -2.499 1.00 97.88 292 ALA A C 1
ATOM 2161 O O . ALA A 1 292 ? -4.773 -0.207 -3.540 1.00 97.88 292 ALA A O 1
ATOM 2162 N N . HIS A 1 293 ? -4.496 0.428 -1.411 1.00 97.19 293 HIS A N 1
ATOM 2163 C CA . HIS A 1 293 ? -5.622 1.379 -1.354 1.00 97.19 293 HIS A CA 1
ATOM 2164 C C . HIS A 1 293 ? -5.135 2.823 -1.126 1.00 97.19 293 HIS A C 1
ATOM 2166 O O . HIS A 1 293 ? -5.902 3.779 -1.243 1.00 97.19 293 HIS A O 1
ATOM 2172 N N . SER A 1 294 ? -3.852 2.966 -0.806 1.00 98.19 294 SER A N 1
ATOM 2173 C CA . SER A 1 294 ? -3.132 4.207 -0.572 1.00 98.19 294 SER A CA 1
ATOM 2174 C C . SER A 1 294 ? -1.762 4.118 -1.253 1.00 98.19 294 SER A C 1
ATOM 2176 O O . SER A 1 294 ? -1.282 3.022 -1.526 1.00 98.19 294 SER A O 1
ATOM 2178 N N . VAL A 1 295 ? -1.117 5.249 -1.535 1.00 98.38 295 VAL A N 1
ATOM 2179 C CA . VAL A 1 295 ? 0.278 5.291 -2.011 1.00 98.38 295 VAL A CA 1
ATOM 2180 C C . VAL A 1 295 ? 1.134 6.165 -1.106 1.00 98.38 295 VAL A C 1
ATOM 2182 O O . VAL A 1 295 ? 0.662 7.192 -0.606 1.00 98.38 295 VAL A O 1
ATOM 2185 N N . LYS A 1 296 ? 2.407 5.788 -0.929 1.00 97.62 296 LYS A N 1
ATOM 2186 C CA . LYS A 1 296 ? 3.380 6.596 -0.189 1.00 97.62 296 LYS A CA 1
ATOM 2187 C C . LYS A 1 296 ? 4.174 7.491 -1.128 1.00 97.62 296 LYS A C 1
ATOM 2189 O O . LYS A 1 296 ? 5.027 7.017 -1.871 1.00 97.62 296 LYS A O 1
ATOM 2194 N N . ASN A 1 297 ? 3.912 8.794 -1.088 1.00 96.19 297 ASN A N 1
ATOM 2195 C CA . ASN A 1 297 ? 4.635 9.783 -1.892 1.00 96.19 297 ASN A CA 1
ATOM 2196 C C . ASN A 1 297 ? 5.905 10.229 -1.149 1.00 96.19 297 ASN A C 1
ATOM 2198 O O . ASN A 1 297 ? 5.825 11.038 -0.222 1.00 96.19 297 ASN A O 1
ATOM 2202 N N . TYR A 1 298 ? 7.066 9.678 -1.516 1.00 94.19 298 TYR A N 1
ATOM 2203 C CA . TYR A 1 298 ? 8.278 9.743 -0.693 1.00 94.19 298 TYR A CA 1
ATOM 2204 C C . TYR A 1 298 ? 9.438 10.419 -1.437 1.00 94.19 298 TYR A C 1
ATOM 2206 O O . TYR A 1 298 ? 9.822 10.001 -2.524 1.00 94.19 298 TYR A O 1
ATOM 2214 N N . ASN A 1 299 ? 10.060 11.444 -0.841 1.00 91.19 299 ASN A N 1
ATOM 2215 C CA . ASN A 1 299 ? 11.268 12.116 -1.359 1.00 91.19 299 ASN A CA 1
ATOM 2216 C C . ASN A 1 299 ? 11.212 12.570 -2.832 1.00 91.19 299 ASN A C 1
ATOM 2218 O O . ASN A 1 299 ? 12.253 12.708 -3.472 1.00 91.19 299 ASN A O 1
ATOM 2222 N N . GLN A 1 300 ? 10.029 12.848 -3.387 1.00 93.94 300 GLN A N 1
ATOM 2223 C CA . GLN A 1 300 ? 9.927 13.518 -4.686 1.00 93.94 300 GLN A CA 1
ATOM 2224 C C . GLN A 1 300 ? 10.437 14.964 -4.548 1.00 93.94 300 GLN A C 1
ATOM 2226 O O . GLN A 1 300 ? 9.814 15.766 -3.835 1.00 93.94 300 GLN A O 1
ATOM 2231 N N . PRO A 1 301 ? 11.571 15.321 -5.189 1.00 90.62 301 PRO A N 1
ATOM 2232 C CA . PRO A 1 301 ? 12.284 16.556 -4.869 1.00 90.62 301 PRO A CA 1
ATOM 2233 C C . PRO A 1 301 ? 11.497 17.797 -5.292 1.00 90.62 301 PRO A C 1
ATOM 2235 O O . PRO A 1 301 ? 11.461 18.797 -4.571 1.00 90.62 301 PRO A O 1
ATOM 2238 N N . ARG A 1 302 ? 10.826 17.738 -6.446 1.00 93.50 302 ARG A N 1
ATOM 2239 C CA . ARG A 1 302 ? 10.103 18.881 -7.001 1.00 93.50 302 ARG A CA 1
ATOM 2240 C C . ARG A 1 302 ? 8.620 18.812 -6.638 1.00 93.50 302 ARG A C 1
ATOM 2242 O O . ARG A 1 302 ? 8.012 17.742 -6.655 1.00 93.50 302 ARG A O 1
ATOM 2249 N N . ARG A 1 303 ? 8.019 19.958 -6.301 1.00 94.94 303 ARG A N 1
ATOM 2250 C CA . ARG A 1 303 ? 6.613 20.016 -5.857 1.00 94.94 303 ARG A CA 1
ATOM 2251 C C . ARG A 1 303 ? 5.654 19.523 -6.936 1.00 94.94 303 ARG A C 1
ATOM 2253 O O . ARG A 1 303 ? 4.720 18.798 -6.620 1.00 94.94 303 ARG A O 1
ATOM 2260 N N . GLU A 1 304 ? 5.911 19.833 -8.201 1.00 97.19 304 GLU A N 1
ATOM 2261 C CA . GLU A 1 304 ? 5.071 19.378 -9.306 1.00 97.19 304 GLU A CA 1
ATOM 2262 C C . GLU A 1 304 ? 5.088 17.852 -9.464 1.00 97.19 304 GLU A C 1
ATOM 2264 O O . GLU A 1 304 ? 4.101 17.282 -9.915 1.00 97.19 304 GLU A O 1
ATOM 2269 N N . GLN A 1 305 ? 6.166 17.169 -9.060 1.00 97.00 305 GLN A N 1
ATOM 2270 C CA . GLN A 1 305 ? 6.200 15.702 -9.034 1.00 97.00 305 GLN A CA 1
ATOM 2271 C C . GLN A 1 305 ? 5.264 15.170 -7.953 1.00 97.00 305 GLN A C 1
ATOM 2273 O O . GLN A 1 305 ? 4.437 14.305 -8.233 1.00 97.00 305 GLN A O 1
ATOM 2278 N N . ARG A 1 306 ? 5.318 15.753 -6.747 1.00 96.44 306 ARG A N 1
ATOM 2279 C CA . ARG A 1 306 ? 4.401 15.393 -5.656 1.00 96.44 306 ARG A CA 1
ATOM 2280 C C . ARG A 1 306 ? 2.942 15.620 -6.046 1.00 96.44 306 ARG A C 1
ATOM 2282 O O . ARG A 1 306 ? 2.123 14.732 -5.845 1.00 96.44 306 ARG A O 1
ATOM 2289 N N . GLN A 1 307 ? 2.633 16.760 -6.660 1.00 98.06 307 GLN A N 1
ATOM 2290 C CA . GLN A 1 307 ? 1.283 17.086 -7.129 1.00 98.06 307 GLN A CA 1
ATOM 2291 C C . GLN A 1 307 ? 0.780 16.123 -8.211 1.00 98.06 307 GLN A C 1
ATOM 2293 O O . GLN A 1 307 ? -0.400 15.785 -8.214 1.00 98.06 307 GLN A O 1
ATOM 2298 N N . ARG A 1 308 ? 1.654 15.641 -9.106 1.00 98.44 308 ARG A N 1
ATOM 2299 C CA . ARG A 1 308 ? 1.281 14.621 -10.102 1.00 98.44 308 ARG A CA 1
ATOM 2300 C C . ARG A 1 308 ? 0.896 13.301 -9.449 1.00 98.44 308 ARG A C 1
ATOM 2302 O O . ARG A 1 308 ? -0.109 12.732 -9.854 1.00 98.44 308 ARG A O 1
ATOM 2309 N N . VAL A 1 309 ? 1.632 12.860 -8.423 1.00 98.38 309 VAL A N 1
ATOM 2310 C CA . VAL A 1 309 ? 1.258 11.670 -7.635 1.00 98.38 309 VAL A CA 1
ATOM 2311 C C . VAL A 1 309 ? -0.104 11.870 -6.979 1.00 98.38 309 VAL A C 1
ATOM 2313 O O . VAL A 1 309 ? -0.953 10.992 -7.088 1.00 98.38 309 VAL A O 1
ATOM 2316 N N . VAL A 1 310 ? -0.355 13.038 -6.373 1.00 98.31 310 VAL A N 1
ATOM 2317 C CA . VAL A 1 310 ? -1.663 13.327 -5.765 1.00 98.31 310 VAL A CA 1
ATOM 2318 C C . VAL A 1 310 ? -2.789 13.297 -6.798 1.00 98.31 310 VAL A C 1
ATOM 2320 O O . VAL A 1 310 ? -3.796 12.625 -6.588 1.00 98.31 310 VAL A O 1
ATOM 2323 N N . ALA A 1 311 ? -2.613 13.960 -7.940 1.00 98.44 311 ALA A N 1
ATOM 2324 C CA . ALA A 1 311 ? -3.612 13.970 -9.005 1.00 98.44 311 ALA A CA 1
ATOM 2325 C C . ALA A 1 311 ? -3.864 12.567 -9.590 1.00 98.44 311 ALA A C 1
ATOM 2327 O O . ALA A 1 311 ? -5.005 12.218 -9.891 1.00 98.44 311 ALA A O 1
ATOM 2328 N N . ALA A 1 312 ? -2.814 11.757 -9.755 1.00 98.56 312 ALA A N 1
ATOM 2329 C CA . ALA A 1 312 ? -2.917 10.387 -10.248 1.00 98.56 312 ALA A CA 1
ATOM 2330 C C . ALA A 1 312 ? -3.652 9.481 -9.250 1.00 98.56 312 ALA A C 1
ATOM 2332 O O . ALA A 1 312 ? -4.598 8.793 -9.629 1.00 98.56 312 ALA A O 1
ATOM 2333 N N . ALA A 1 313 ? -3.287 9.543 -7.967 1.00 98.50 313 ALA A N 1
ATOM 2334 C CA . ALA A 1 313 ? -3.949 8.791 -6.907 1.00 98.50 313 ALA A CA 1
ATOM 2335 C C . ALA A 1 313 ? -5.432 9.164 -6.780 1.00 98.50 313 ALA A C 1
ATOM 2337 O O . ALA A 1 313 ? -6.280 8.278 -6.733 1.00 98.50 313 ALA A O 1
ATOM 2338 N N . GLN A 1 314 ? -5.775 10.455 -6.833 1.00 97.19 314 GLN A N 1
ATOM 2339 C CA . GLN A 1 314 ? -7.170 10.906 -6.819 1.00 97.19 314 GLN A CA 1
ATOM 2340 C C . GLN A 1 314 ? -7.965 10.392 -8.028 1.00 97.19 314 GLN A C 1
ATOM 2342 O O . GLN A 1 314 ? -9.106 9.957 -7.864 1.00 97.19 314 GLN A O 1
ATOM 2347 N N . ALA A 1 315 ? -7.373 10.404 -9.229 1.00 98.25 315 ALA A N 1
ATOM 2348 C CA . ALA A 1 315 ? -8.000 9.847 -10.430 1.00 98.25 315 ALA A CA 1
ATOM 2349 C C . ALA A 1 315 ? -8.260 8.337 -10.301 1.00 98.25 315 ALA A C 1
ATOM 2351 O O . ALA A 1 315 ? -9.260 7.833 -10.811 1.00 98.25 315 ALA A O 1
ATOM 2352 N N . GLU A 1 316 ? -7.399 7.635 -9.565 1.00 98.25 316 GLU A N 1
ATOM 2353 C CA . GLU A 1 316 ? -7.527 6.213 -9.255 1.00 98.25 316 GLU A CA 1
ATOM 2354 C C . GLU A 1 316 ? -8.264 5.928 -7.936 1.00 98.25 316 GLU A C 1
ATOM 2356 O O . GLU A 1 316 ? -8.384 4.764 -7.548 1.00 98.25 316 GLU A O 1
ATOM 2361 N N . GLN A 1 317 ? -8.821 6.952 -7.281 1.00 97.69 317 GLN A N 1
ATOM 2362 C CA . GLN A 1 317 ? -9.548 6.847 -6.009 1.00 97.69 317 GLN A CA 1
ATOM 2363 C C . GLN A 1 317 ? -8.722 6.203 -4.881 1.00 97.69 317 GLN A C 1
ATOM 2365 O O . GLN A 1 317 ? -9.249 5.434 -4.078 1.00 97.69 317 GLN A O 1
ATOM 2370 N N . MET A 1 318 ? -7.428 6.508 -4.840 1.00 98.19 318 MET A N 1
ATOM 2371 C CA . MET A 1 318 ? -6.496 6.070 -3.805 1.00 98.19 318 MET A CA 1
ATOM 2372 C C . MET A 1 318 ? -6.151 7.213 -2.858 1.00 98.19 318 MET A C 1
ATOM 2374 O O . MET A 1 318 ? -6.063 8.374 -3.265 1.00 98.19 318 MET A O 1
ATOM 2378 N N . GLU A 1 319 ? -5.908 6.865 -1.599 1.00 98.06 319 GLU A N 1
ATOM 2379 C CA . GLU A 1 319 ? -5.392 7.810 -0.612 1.00 98.06 319 GLU A CA 1
ATOM 2380 C C . GLU A 1 319 ? -3.901 8.093 -0.857 1.00 98.06 319 GLU A C 1
ATOM 2382 O O . GLU A 1 319 ? -3.167 7.254 -1.383 1.00 98.06 319 GLU A O 1
ATOM 2387 N N . VAL A 1 320 ? -3.423 9.265 -0.444 1.00 97.94 320 VAL A N 1
ATOM 2388 C CA . VAL A 1 320 ? -1.998 9.612 -0.511 1.00 97.94 320 VAL A CA 1
ATOM 2389 C C . VAL A 1 320 ? -1.490 9.919 0.877 1.00 97.94 320 VAL A C 1
ATOM 2391 O O . VAL A 1 320 ? -1.905 10.893 1.508 1.00 97.94 320 VAL A O 1
ATOM 2394 N N . VAL A 1 321 ? -0.553 9.093 1.321 1.00 96.94 321 VAL A N 1
ATOM 2395 C CA . VAL A 1 321 ? 0.199 9.304 2.549 1.00 96.94 321 VAL A CA 1
ATOM 2396 C C . VAL A 1 321 ? 1.584 9.814 2.143 1.00 96.94 321 VAL A C 1
ATOM 2398 O O . VAL A 1 321 ? 2.345 9.093 1.518 1.00 96.94 321 VAL A O 1
ATOM 2401 N N . PRO A 1 322 ? 1.938 11.085 2.340 1.00 95.19 322 PRO A N 1
ATOM 2402 C CA . PRO A 1 322 ? 3.248 11.593 1.953 1.00 95.19 322 PRO A CA 1
ATOM 2403 C C . PRO A 1 322 ? 4.286 11.312 3.043 1.00 95.19 322 PRO A C 1
ATOM 2405 O O . PRO A 1 322 ? 3.942 11.002 4.179 1.00 95.19 322 PRO A O 1
ATOM 2408 N N . GLU A 1 323 ? 5.571 11.416 2.721 1.00 91.44 323 GLU A N 1
ATOM 2409 C CA . GLU A 1 323 ? 6.612 11.573 3.744 1.00 91.44 323 GLU A CA 1
ATOM 2410 C C . GLU A 1 323 ? 6.717 13.050 4.153 1.00 91.44 323 GLU A C 1
ATOM 2412 O O . GLU A 1 323 ? 7.108 13.882 3.332 1.00 91.44 323 GLU A O 1
ATOM 2417 N N . GLY A 1 324 ? 6.337 13.371 5.394 1.00 87.06 324 GLY A N 1
ATOM 2418 C CA . GLY A 1 324 ? 6.513 14.691 6.007 1.00 87.06 324 GLY A CA 1
ATOM 2419 C C . GLY A 1 324 ? 7.635 14.722 7.051 1.00 87.06 324 GLY A C 1
ATOM 2420 O O . GLY A 1 324 ? 8.470 13.821 7.119 1.00 87.06 324 GLY A O 1
ATOM 2421 N N . GLY A 1 325 ? 7.680 15.782 7.860 1.00 77.88 325 GLY A N 1
ATOM 2422 C CA . GLY A 1 325 ? 8.539 15.873 9.048 1.00 77.88 325 GLY A CA 1
ATOM 2423 C C . GLY A 1 325 ? 9.981 16.318 8.801 1.00 77.88 325 GLY A C 1
ATOM 2424 O O . GLY A 1 325 ? 10.795 16.341 9.724 1.00 77.88 325 GLY A O 1
ATOM 2425 N N . SER A 1 326 ? 10.312 16.719 7.571 1.00 79.75 326 SER A N 1
ATOM 2426 C CA . SER A 1 326 ? 11.642 17.244 7.234 1.00 79.75 326 SER A CA 1
ATOM 2427 C C . SER A 1 326 ? 11.714 18.769 7.347 1.00 79.75 326 SER A C 1
ATOM 2429 O O . SER A 1 326 ? 12.563 19.312 8.053 1.00 79.75 326 SER A O 1
ATOM 2431 N N . LEU A 1 327 ? 10.827 19.485 6.650 1.00 90.19 327 LEU A N 1
ATOM 2432 C CA . LEU A 1 327 ? 10.844 20.945 6.561 1.00 90.19 327 LEU A CA 1
ATOM 2433 C C . LEU A 1 327 ? 9.421 21.485 6.657 1.00 90.19 327 LEU A C 1
ATOM 2435 O O . LEU A 1 327 ? 8.555 21.070 5.893 1.00 90.19 327 LEU A O 1
ATOM 2439 N N . TYR A 1 328 ? 9.208 22.506 7.491 1.00 93.19 328 TYR A N 1
ATOM 2440 C CA . TYR A 1 328 ? 7.893 23.133 7.671 1.00 93.19 328 TYR A CA 1
ATOM 2441 C C . TYR A 1 328 ? 7.222 23.514 6.341 1.00 93.19 328 TYR A C 1
ATOM 2443 O O . TYR A 1 328 ? 6.075 23.161 6.086 1.00 93.19 328 TYR A O 1
ATOM 2451 N N . ALA A 1 329 ? 7.953 24.185 5.446 1.00 92.94 329 ALA A N 1
ATOM 2452 C CA . ALA A 1 329 ? 7.409 24.603 4.154 1.00 92.94 329 ALA A CA 1
ATOM 2453 C C . ALA A 1 329 ? 7.030 23.418 3.244 1.00 92.94 329 ALA A C 1
ATOM 2455 O O . ALA A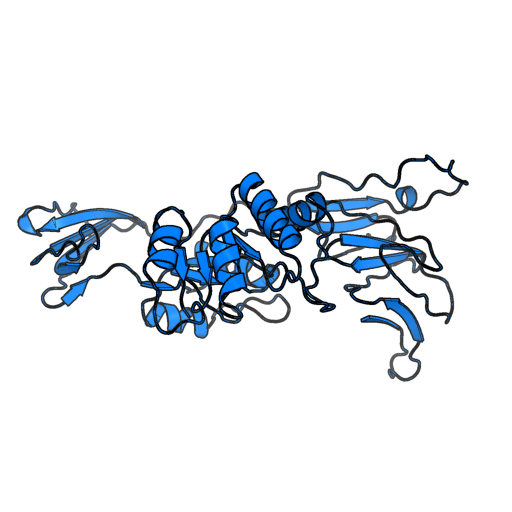 1 329 ? 6.121 23.544 2.422 1.00 92.94 329 ALA A O 1
ATOM 2456 N N . MET A 1 330 ? 7.712 22.276 3.384 1.00 92.25 330 MET A N 1
ATOM 2457 C CA . MET A 1 330 ? 7.346 21.053 2.675 1.00 92.25 330 MET A CA 1
ATOM 2458 C C . MET A 1 330 ? 6.017 20.526 3.212 1.00 92.25 330 MET A C 1
ATOM 2460 O O . MET A 1 330 ? 5.097 20.351 2.419 1.00 92.25 330 MET A O 1
ATOM 2464 N N . ASP A 1 331 ? 5.878 20.378 4.527 1.00 94.19 331 ASP A N 1
ATOM 2465 C CA . ASP A 1 331 ? 4.662 19.844 5.151 1.00 94.19 331 ASP A CA 1
ATOM 2466 C C . ASP A 1 331 ? 3.436 20.719 4.863 1.00 94.19 331 ASP A C 1
ATOM 2468 O O . ASP A 1 331 ? 2.383 20.212 4.475 1.00 94.19 331 ASP A O 1
ATOM 2472 N N . VAL A 1 332 ? 3.588 22.048 4.908 1.00 95.44 332 VAL A N 1
ATOM 2473 C CA . VAL A 1 332 ? 2.520 22.974 4.494 1.00 95.44 332 VAL A CA 1
ATOM 2474 C C . VAL A 1 332 ? 2.138 22.777 3.027 1.00 95.44 332 VAL A C 1
ATOM 2476 O O . VAL A 1 332 ? 0.955 22.818 2.687 1.00 95.44 332 VAL A O 1
ATOM 2479 N N . SER A 1 333 ? 3.110 22.523 2.144 1.00 95.25 333 SER A N 1
ATOM 2480 C CA . SER A 1 333 ? 2.805 22.215 0.744 1.00 95.25 333 SER A CA 1
ATOM 2481 C C . SER A 1 333 ? 2.053 20.890 0.591 1.00 95.25 333 SER A C 1
ATOM 2483 O O . SER A 1 333 ? 1.143 20.828 -0.226 1.00 95.25 333 SER A O 1
ATOM 2485 N N . LEU A 1 334 ? 2.348 19.873 1.411 1.00 95.44 334 LEU A N 1
ATOM 2486 C CA . LEU A 1 334 ? 1.635 18.590 1.389 1.00 95.44 334 LEU A CA 1
ATOM 2487 C C . LEU A 1 334 ? 0.151 18.762 1.750 1.00 95.44 334 LEU A C 1
ATOM 2489 O O . LEU A 1 334 ? -0.710 18.186 1.082 1.00 95.44 334 LEU A O 1
ATOM 2493 N N . ILE A 1 335 ? -0.153 19.610 2.736 1.00 95.69 335 ILE A N 1
ATOM 2494 C CA . ILE A 1 335 ? -1.529 19.977 3.111 1.00 95.69 335 ILE A CA 1
ATOM 2495 C C . ILE A 1 335 ? -2.234 20.682 1.945 1.00 95.69 335 ILE A C 1
ATOM 2497 O O . ILE A 1 335 ? -3.331 20.302 1.542 1.00 95.69 335 ILE A O 1
ATOM 2501 N N . GLN A 1 336 ? -1.585 21.695 1.363 1.00 96.06 336 GLN A N 1
ATOM 2502 C CA . GLN A 1 336 ? -2.137 22.464 0.240 1.00 96.06 336 GLN A CA 1
ATOM 2503 C C . GLN A 1 336 ? -2.362 21.620 -1.017 1.00 96.06 336 GLN A C 1
ATOM 2505 O O . GLN A 1 336 ? -3.293 21.883 -1.774 1.00 96.06 336 GLN A O 1
ATOM 2510 N N . ASP A 1 337 ? -1.498 20.633 -1.249 1.00 95.62 337 ASP A N 1
ATOM 2511 C CA . ASP A 1 337 ? -1.548 19.773 -2.427 1.00 95.62 337 ASP A CA 1
ATOM 2512 C C . ASP A 1 337 ? -2.662 18.714 -2.322 1.00 95.62 337 ASP A C 1
ATOM 2514 O O . ASP A 1 337 ? -2.947 18.045 -3.311 1.00 95.62 337 ASP A O 1
ATOM 2518 N N . GLY A 1 338 ? -3.338 18.599 -1.170 1.00 94.25 338 GLY A N 1
ATOM 2519 C CA . GLY A 1 338 ? -4.511 17.740 -0.994 1.00 94.25 338 GLY A CA 1
ATOM 2520 C C . GLY A 1 338 ? -4.178 16.283 -0.680 1.00 94.25 338 GLY A C 1
ATOM 2521 O O . GLY A 1 338 ? -4.941 15.392 -1.057 1.00 94.25 338 GLY A O 1
ATOM 2522 N N . ASN A 1 339 ? -3.049 16.036 -0.010 1.00 96.75 339 ASN A N 1
ATOM 2523 C CA . ASN A 1 339 ? -2.722 14.711 0.517 1.00 96.75 339 ASN A CA 1
ATOM 2524 C C . ASN A 1 339 ? -3.744 14.281 1.585 1.00 96.75 339 ASN A C 1
ATOM 2526 O O . ASN A 1 339 ? -4.348 15.116 2.263 1.00 96.75 339 ASN A O 1
ATOM 2530 N N . SER A 1 340 ? -3.931 12.977 1.760 1.00 96.56 340 SER A N 1
ATOM 2531 C CA . SER A 1 340 ? -4.920 12.419 2.693 1.00 96.56 340 SER A CA 1
ATOM 2532 C C . SER A 1 340 ? -4.514 12.588 4.155 1.00 96.56 340 SER A C 1
ATOM 2534 O O . SER A 1 340 ? -5.365 12.712 5.037 1.00 96.56 340 SER A O 1
ATOM 2536 N N . THR A 1 341 ? -3.210 12.624 4.418 1.00 95.56 341 THR A N 1
ATOM 2537 C CA . THR A 1 341 ? -2.624 12.911 5.730 1.00 95.56 341 THR A CA 1
ATOM 2538 C C . THR A 1 341 ? -1.276 13.614 5.570 1.00 95.56 341 THR A C 1
ATOM 2540 O O . THR A 1 341 ? -0.747 13.699 4.462 1.00 95.56 341 THR A O 1
ATOM 2543 N N . VAL A 1 342 ? -0.725 14.122 6.666 1.00 94.56 342 VAL A N 1
ATOM 2544 C CA . VAL A 1 342 ? 0.703 14.421 6.810 1.00 94.56 342 VAL A CA 1
ATOM 2545 C C . VAL A 1 342 ? 1.271 13.407 7.790 1.00 94.56 342 VAL A C 1
ATOM 2547 O O . VAL A 1 342 ? 0.827 13.348 8.936 1.00 94.56 342 VAL A O 1
ATOM 2550 N N . GLU A 1 343 ? 2.219 12.604 7.317 1.00 94.56 343 GLU A N 1
ATOM 2551 C CA . GLU A 1 343 ? 2.963 11.658 8.149 1.00 94.56 343 GLU A CA 1
ATOM 2552 C C . GLU A 1 343 ? 4.152 12.358 8.810 1.00 94.56 343 GLU A C 1
ATOM 2554 O O . GLU A 1 343 ? 4.760 13.240 8.196 1.00 94.56 343 GLU A O 1
ATOM 2559 N N . HIS A 1 344 ? 4.518 11.894 10.008 1.00 93.94 344 HIS A N 1
ATOM 2560 C CA . HIS A 1 344 ? 5.546 12.470 10.883 1.00 93.94 344 HIS A CA 1
ATOM 2561 C C . HIS A 1 344 ? 5.171 13.837 11.457 1.00 93.94 344 HIS A C 1
ATOM 2563 O O . HIS A 1 344 ? 4.248 14.519 11.009 1.00 93.94 344 HIS A O 1
ATOM 2569 N N . ASN A 1 345 ? 5.900 14.245 12.497 1.00 92.19 345 ASN A N 1
ATOM 2570 C CA . ASN A 1 345 ? 5.635 15.513 13.161 1.00 92.19 345 ASN A CA 1
ATOM 2571 C C . ASN A 1 345 ? 5.995 16.697 12.262 1.00 92.19 345 ASN A C 1
ATOM 2573 O O . ASN A 1 345 ? 7.144 16.808 11.837 1.00 92.19 345 ASN A O 1
ATOM 2577 N N . VAL A 1 346 ? 5.060 17.634 12.066 1.00 92.75 346 VAL A N 1
ATOM 2578 C CA . VAL A 1 346 ? 5.410 18.938 11.481 1.00 92.75 346 VAL A CA 1
ATOM 2579 C C . VAL A 1 346 ? 6.485 19.568 12.370 1.00 92.75 346 VAL A C 1
ATOM 2581 O O . VAL A 1 346 ? 6.270 19.625 13.583 1.00 92.75 346 VAL A O 1
ATOM 2584 N N . PRO A 1 347 ? 7.630 20.033 11.828 1.00 92.12 347 PRO A N 1
ATOM 2585 C CA . PRO A 1 347 ? 8.805 20.399 12.619 1.00 92.12 347 PRO A CA 1
ATOM 2586 C C . PRO A 1 347 ? 8.647 21.782 13.273 1.00 92.12 347 PRO A C 1
ATOM 2588 O O . PRO A 1 347 ? 9.410 22.713 13.015 1.00 92.12 347 PRO A O 1
ATOM 2591 N N . LEU A 1 348 ? 7.622 21.916 14.112 1.00 89.44 348 LEU A N 1
ATOM 2592 C CA . LEU A 1 348 ? 7.286 23.073 14.925 1.00 89.44 348 LEU A CA 1
ATOM 2593 C C . LEU A 1 348 ? 6.919 22.611 16.336 1.00 89.44 348 LEU A C 1
ATOM 2595 O O . LEU A 1 348 ? 6.183 21.647 16.516 1.00 89.44 348 LEU A O 1
ATOM 2599 N N . GLU A 1 349 ? 7.368 23.360 17.339 1.00 89.12 349 GLU A N 1
ATOM 2600 C CA . GLU A 1 349 ? 6.924 23.171 18.727 1.00 89.12 349 GLU A CA 1
ATOM 2601 C C . GLU A 1 349 ? 5.474 23.647 18.932 1.00 89.12 349 GLU A C 1
ATOM 2603 O O . GLU A 1 349 ? 4.729 23.110 19.754 1.00 89.12 349 GLU A O 1
ATOM 2608 N N . HIS A 1 350 ? 5.061 24.664 18.171 1.00 91.38 350 HIS A N 1
ATOM 2609 C CA . HIS A 1 350 ? 3.759 25.307 18.295 1.00 91.38 350 HIS A CA 1
ATOM 2610 C C . HIS A 1 350 ? 3.098 25.471 16.931 1.00 91.38 350 HIS A C 1
ATOM 2612 O O . HIS A 1 350 ? 3.706 25.978 15.988 1.00 91.38 350 HIS A O 1
ATOM 2618 N N . PHE A 1 351 ? 1.828 25.080 16.844 1.00 93.31 351 PHE A N 1
ATOM 2619 C CA . PHE A 1 351 ? 0.999 25.364 15.679 1.00 93.31 351 PHE A CA 1
ATOM 2620 C C . PHE A 1 351 ? 0.339 26.725 15.891 1.00 93.31 351 PHE A C 1
ATOM 2622 O O . PHE A 1 351 ? -0.507 26.882 16.770 1.00 93.31 351 PHE A O 1
ATOM 2629 N N . TYR A 1 352 ? 0.770 27.710 15.108 1.00 94.75 352 TYR A N 1
ATOM 2630 C CA . TYR A 1 352 ? 0.211 29.058 15.129 1.00 94.75 352 TYR A CA 1
ATOM 2631 C C . TYR A 1 352 ? -1.148 29.111 14.409 1.00 94.75 352 TYR A C 1
ATOM 2633 O O . TYR A 1 352 ? -1.489 28.228 13.615 1.00 94.75 352 TYR A O 1
ATOM 2641 N N . ASP A 1 353 ? -1.933 30.154 14.696 1.00 96.81 353 ASP A N 1
ATOM 2642 C CA . ASP A 1 353 ? -3.316 30.303 14.219 1.00 96.81 353 ASP A CA 1
ATOM 2643 C C . ASP A 1 353 ? -3.448 30.257 12.690 1.00 96.81 353 ASP A C 1
ATOM 2645 O O . ASP A 1 353 ? -4.470 29.811 12.173 1.00 96.81 353 ASP A O 1
ATOM 2649 N N . ASP A 1 354 ? -2.429 30.698 11.952 1.00 95.31 354 ASP A N 1
ATOM 2650 C CA . ASP A 1 354 ? -2.403 30.662 10.491 1.00 95.31 354 ASP A CA 1
ATOM 2651 C C . ASP A 1 354 ? -2.332 29.226 9.952 1.00 95.31 354 ASP A C 1
ATOM 2653 O O . ASP A 1 354 ? -3.119 28.867 9.073 1.00 95.31 354 ASP A O 1
ATOM 2657 N N . LEU A 1 355 ? -1.462 28.383 10.517 1.00 95.19 355 LEU A N 1
ATOM 2658 C CA . LEU A 1 355 ? -1.372 26.964 10.178 1.00 95.19 355 LEU A CA 1
ATOM 2659 C C . LEU A 1 355 ? -2.654 26.222 10.565 1.00 95.19 355 LEU A C 1
ATOM 2661 O O . LEU A 1 355 ? -3.184 25.460 9.759 1.00 95.19 355 LEU A O 1
ATOM 2665 N N . VAL A 1 356 ? -3.181 26.463 11.769 1.00 95.25 356 VAL A N 1
ATOM 2666 C CA . VAL A 1 356 ? -4.432 25.836 12.231 1.00 95.25 356 VAL A CA 1
ATOM 2667 C C . VAL A 1 356 ? -5.602 26.246 11.332 1.00 95.25 356 VAL A C 1
ATOM 2669 O O . VAL A 1 356 ? -6.387 25.402 10.894 1.00 95.25 356 VAL A O 1
ATOM 2672 N N . SER A 1 357 ? -5.703 27.535 11.003 1.00 96.56 357 SER A N 1
ATOM 2673 C CA . SER A 1 357 ? -6.728 28.060 10.100 1.00 96.56 357 SER A CA 1
ATOM 2674 C C . SER A 1 357 ? -6.614 27.459 8.700 1.00 96.56 357 SER A C 1
ATOM 2676 O O . SER A 1 357 ? -7.625 27.053 8.130 1.00 96.56 357 SER A O 1
ATOM 2678 N N . LEU A 1 358 ? -5.400 27.333 8.151 1.00 95.44 358 LEU A N 1
ATOM 2679 C CA . LEU A 1 358 ? -5.175 26.670 6.866 1.00 95.44 358 LEU A CA 1
ATOM 2680 C C . LEU A 1 358 ? -5.619 25.203 6.915 1.00 95.44 358 LEU A C 1
ATOM 2682 O O . LEU A 1 358 ? -6.397 24.766 6.072 1.00 95.44 358 LEU A O 1
ATOM 2686 N N . TRP A 1 359 ? -5.145 24.446 7.904 1.00 95.38 359 TRP A N 1
ATOM 2687 C CA . TRP A 1 359 ? -5.351 22.999 7.974 1.00 95.38 359 TRP A CA 1
ATOM 2688 C C . TRP A 1 359 ? -6.825 22.638 8.160 1.00 95.38 359 TRP A C 1
ATOM 2690 O O . TRP A 1 359 ? -7.334 21.750 7.476 1.00 95.38 359 TRP A O 1
ATOM 2700 N N . THR A 1 360 ? -7.543 23.372 9.014 1.00 95.12 360 THR A N 1
ATOM 2701 C CA . THR A 1 360 ? -8.980 23.153 9.274 1.00 95.12 360 THR A CA 1
ATOM 2702 C C . THR A 1 360 ? -9.877 23.386 8.053 1.00 95.12 360 THR A C 1
ATOM 2704 O O . THR A 1 360 ? -11.022 22.938 8.046 1.00 95.12 360 THR A O 1
ATOM 2707 N N . GLN A 1 361 ? -9.367 24.039 7.004 1.00 96.38 361 GLN A N 1
ATOM 2708 C CA . GLN A 1 361 ? -10.056 24.215 5.721 1.00 96.38 361 GLN A CA 1
ATOM 2709 C C . GLN A 1 361 ? -9.787 23.070 4.728 1.00 96.38 361 GLN A C 1
ATOM 2711 O O . GLN A 1 361 ? -10.310 23.085 3.613 1.00 96.38 361 GLN A O 1
ATOM 2716 N N . THR A 1 362 ? -8.989 22.074 5.114 1.00 96.19 362 THR A N 1
ATOM 2717 C CA . THR A 1 362 ? -8.638 20.917 4.280 1.00 96.19 362 THR A CA 1
ATOM 2718 C C . THR A 1 362 ? -9.268 19.626 4.802 1.00 96.19 362 THR A C 1
ATOM 2720 O O . THR A 1 362 ? -9.911 19.596 5.849 1.00 96.19 362 THR A O 1
ATOM 2723 N N . LYS A 1 363 ? -9.084 18.538 4.048 1.00 95.19 363 LYS A N 1
ATOM 2724 C CA . LYS A 1 363 ? -9.417 17.169 4.478 1.00 95.19 363 LYS A CA 1
ATOM 2725 C C . LYS A 1 363 ? -8.178 16.351 4.856 1.00 95.19 363 LYS A C 1
ATOM 2727 O O . LYS A 1 363 ? -8.289 15.145 5.044 1.00 95.19 363 LYS A O 1
ATOM 2732 N N . THR A 1 364 ? -7.014 16.991 4.925 1.00 96.00 364 THR A N 1
ATOM 2733 C CA . THR A 1 364 ? -5.750 16.330 5.234 1.00 96.00 364 THR A CA 1
ATOM 2734 C C . THR A 1 364 ? -5.699 16.016 6.723 1.00 96.00 364 THR A C 1
ATOM 2736 O O . THR A 1 364 ? -5.834 16.909 7.557 1.00 96.00 364 THR A O 1
ATOM 2739 N N . ASN A 1 365 ? -5.516 14.746 7.062 1.00 95.38 365 ASN A N 1
ATOM 2740 C CA . ASN A 1 365 ? -5.330 14.296 8.438 1.00 95.38 365 ASN A CA 1
ATOM 2741 C C . ASN A 1 365 ? -3.894 14.546 8.925 1.00 95.38 365 ASN A C 1
ATOM 2743 O O . ASN A 1 365 ? -3.053 15.072 8.196 1.00 95.38 365 ASN A O 1
ATOM 2747 N N . TYR A 1 366 ? -3.626 14.184 10.176 1.00 93.81 366 TYR A N 1
ATOM 2748 C CA . TYR A 1 366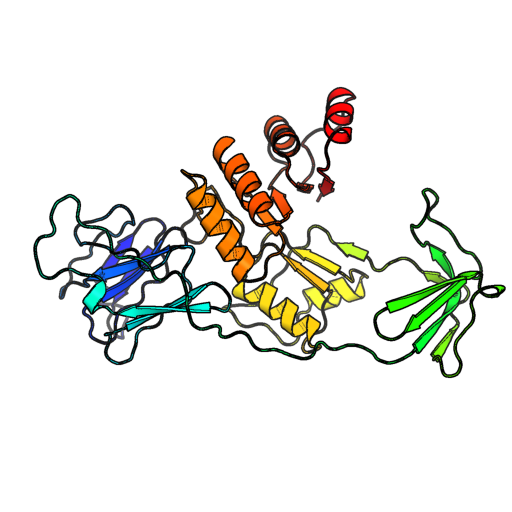 ? -2.304 14.278 10.776 1.00 93.81 366 TYR A CA 1
ATOM 2749 C C . TYR A 1 366 ? -1.959 12.964 11.472 1.00 93.81 366 TYR A C 1
ATOM 2751 O O . TYR A 1 366 ? -2.692 12.531 12.364 1.00 93.81 366 TYR A O 1
ATOM 2759 N N . THR A 1 367 ? -0.849 12.355 11.062 1.00 94.81 367 THR A N 1
ATOM 2760 C CA . THR A 1 367 ? -0.337 11.093 11.601 1.00 94.81 367 THR A CA 1
ATOM 2761 C C . THR A 1 367 ? 1.070 11.330 12.169 1.00 94.81 367 THR A C 1
ATOM 2763 O O . THR A 1 367 ? 2.070 11.081 11.491 1.00 94.81 367 THR A O 1
ATOM 2766 N N . PRO A 1 368 ? 1.183 11.868 13.397 1.00 90.62 368 PRO A N 1
ATOM 2767 C CA . PRO A 1 368 ? 2.474 12.017 14.055 1.00 90.62 368 PRO A CA 1
ATOM 2768 C C . PRO A 1 368 ? 3.030 10.643 14.446 1.00 90.62 368 PRO A C 1
ATOM 2770 O O . PRO A 1 368 ? 2.275 9.765 14.870 1.00 90.62 368 PRO A O 1
ATOM 2773 N N . THR A 1 369 ? 4.348 10.485 14.347 1.00 86.44 369 THR A N 1
ATOM 2774 C CA . THR A 1 369 ? 5.080 9.248 14.668 1.00 86.44 369 THR A CA 1
ATOM 2775 C C . THR A 1 369 ? 6.256 9.507 15.588 1.00 86.44 369 THR A C 1
ATOM 2777 O O . THR A 1 369 ? 6.805 10.638 15.529 1.00 86.44 369 THR A O 1
#

Radius of gyration: 25.92 Å; chains: 1; bounding box: 69×53×78 Å

pLDDT: mean 93.34, std 6.7, range [60.66, 98.62]

Foldseek 3Di:
DFDWDDPPVRPRIATQEDEFLKADWDAFLVRQKIWIDHLQWIKMWTGDPDRDYWYDDPVDTPTDIATQAQQGWDDWDADNVRQKIWTDQAQFIAIDGPPQQDDPDDDDPPDDGRDHDPHGDGNDDDADFDKFQAKAKEFAAFEQECPDPVSPTAGRKMWIDGIPDTPDIHRRVPDDDDPRHHYDYPHPHYDYPQDEAEADDDDQADPLDGDLEDPVQVVCVVVRHQHYEHAAAALSRQVVSQVCCRRVSHDGHNYAYQHHAQECDRDSPRHQDQPDLSSLLSNLVSSVSSPHQAHEHEHNPDLVSVLSNVVNCVVVNHAYEYADDDALVVQLSCLVSQHQEDEADNPDPDDDPVNVVSNVVGNYHYHHD